Protein AF-A0A6M3LMY0-F1 (afdb_monomer_lite)

pLDDT: mean 78.5, std 19.08, range [37.19, 98.56]

Organism: NCBI:txid1070528

Secondary structure (DSSP, 8-state):
---PPPHHHHHTTT--EEEEEEETTEEEEEEEE----TTTSTT-TT-EEEEEEEEETTT-TTGGGT-PPBP--HHHHTTSPPPB-GGGSTTTTS--SSS--EEEEES-TTS-EEEEEEE---HHHHHHT---SHHHHHHHHHHHHHHHHTT--PPEEPTTT--EE-GGGEEEEEEETTEEEEEETT-TTHHHHHHT----

Foldseek 3Di:
DDPDDDLVVVQVDQDWDWDWDDAPQWIKIKIWGRDPDCPPQVPCNRTKIKMKTKAWLQWFVPVVLQAFDWDPDPVVCVVVDTDGPRCNHPLQVFQADVTWDDWDWDDDPPTIMIIIMDMPSDPVCVVVVPDPDPVSNVVRVNSRVVSVVVPGPTFHQFPPPRGGDHPVQFDFDDPDVPHTTTDGPVDPPVVVVVVPDPDD

Radius of gyration: 21.17 Å; chains: 1; bounding box: 71×33×48 Å

Structure (mmCIF, N/CA/C/O backbone):
data_AF-A0A6M3LMY0-F1
#
_entry.id   AF-A0A6M3LMY0-F1
#
loop_
_atom_site.group_PDB
_atom_site.id
_atom_site.type_symbol
_atom_site.label_atom_id
_atom_site.label_alt_id
_atom_site.label_comp_id
_atom_site.label_asym_id
_atom_site.label_entity_id
_atom_site.label_seq_id
_atom_site.pdbx_PDB_ins_code
_atom_site.Cartn_x
_atom_site.Cartn_y
_atom_site.Cartn_z
_atom_site.occupancy
_atom_site.B_iso_or_equiv
_atom_site.auth_seq_id
_atom_site.auth_comp_id
_atom_site.auth_asym_id
_atom_site.auth_atom_id
_atom_site.pdbx_PDB_model_num
ATOM 1 N N . MET A 1 1 ? -17.473 3.275 -15.949 1.00 41.06 1 MET A N 1
ATOM 2 C CA . MET A 1 1 ? -16.177 2.991 -16.598 1.00 41.06 1 MET A CA 1
ATOM 3 C C . MET A 1 1 ? -15.781 4.252 -17.339 1.00 41.06 1 MET A C 1
ATOM 5 O O . MET A 1 1 ? -16.499 4.639 -18.252 1.00 41.06 1 MET A O 1
ATOM 9 N N . GLY A 1 2 ? -14.776 4.973 -16.840 1.00 44.44 2 GLY A N 1
ATOM 10 C CA . GLY A 1 2 ? -14.326 6.222 -17.457 1.00 44.44 2 GLY A CA 1
ATOM 11 C C . GLY A 1 2 ? -13.672 5.955 -18.812 1.00 44.44 2 GLY A C 1
ATOM 12 O O . GLY A 1 2 ? -13.127 4.876 -19.031 1.00 44.44 2 GLY A O 1
ATOM 13 N N . ASN A 1 3 ? -13.741 6.927 -19.724 1.00 43.59 3 ASN A N 1
ATOM 14 C CA . ASN A 1 3 ? -12.944 6.916 -20.949 1.00 43.59 3 ASN A CA 1
ATOM 15 C C . ASN A 1 3 ? -11.464 6.977 -20.557 1.00 43.59 3 ASN A C 1
ATOM 17 O O . ASN A 1 3 ? -10.955 8.049 -20.234 1.00 43.59 3 ASN A O 1
ATOM 21 N N . HIS A 1 4 ? -10.792 5.830 -20.549 1.00 52.38 4 HIS A N 1
ATOM 22 C CA . HIS A 1 4 ? -9.346 5.787 -20.404 1.00 52.38 4 HIS A CA 1
ATOM 23 C C . HIS A 1 4 ? -8.708 6.061 -21.775 1.00 52.38 4 HIS A C 1
ATOM 25 O O . HIS A 1 4 ? -9.118 5.429 -22.753 1.00 52.38 4 HIS A O 1
ATOM 31 N N . PRO A 1 5 ? -7.747 6.997 -21.862 1.00 56.00 5 PRO A N 1
ATOM 32 C CA . PRO A 1 5 ? -6.948 7.206 -23.062 1.00 56.00 5 PRO A CA 1
ATOM 33 C C . PRO A 1 5 ? -6.331 5.902 -23.580 1.00 56.00 5 PRO A C 1
ATOM 35 O O . PRO A 1 5 ? -6.051 4.969 -22.823 1.00 56.00 5 PRO A O 1
ATOM 38 N N . SER A 1 6 ? -6.110 5.838 -24.885 1.00 61.62 6 SER A N 1
ATOM 39 C CA . SER A 1 6 ? -5.391 4.741 -25.533 1.00 61.62 6 SER A CA 1
ATOM 40 C C . SER A 1 6 ? -3.897 4.750 -25.171 1.00 61.62 6 SER A C 1
ATOM 42 O O . SER A 1 6 ? -3.321 5.791 -24.855 1.00 61.62 6 SER A O 1
ATOM 44 N N . LEU A 1 7 ? -3.230 3.590 -25.263 1.00 59.72 7 LEU A N 1
ATOM 45 C CA . LEU A 1 7 ? -1.776 3.473 -25.050 1.00 59.72 7 LEU A CA 1
ATOM 46 C C . LEU A 1 7 ? -0.975 4.420 -25.968 1.00 59.72 7 LEU A C 1
ATOM 48 O O . LEU A 1 7 ? 0.030 4.989 -25.550 1.00 59.72 7 LEU A O 1
ATOM 52 N N . GLU A 1 8 ? -1.459 4.645 -27.193 1.00 59.75 8 GLU A N 1
ATOM 53 C CA . GLU A 1 8 ? -0.874 5.596 -28.146 1.00 59.75 8 GLU A CA 1
ATOM 54 C C . GLU A 1 8 ? -0.935 7.044 -27.645 1.00 59.75 8 GLU A C 1
ATOM 56 O O . GLU A 1 8 ? 0.071 7.754 -27.709 1.00 59.75 8 GLU A O 1
ATOM 61 N N . GLU A 1 9 ? -2.059 7.470 -27.063 1.00 60.50 9 GLU A N 1
ATOM 62 C CA . GLU A 1 9 ? -2.200 8.812 -26.480 1.00 60.50 9 GLU A CA 1
ATOM 63 C C . GLU A 1 9 ? -1.252 9.036 -25.289 1.00 60.50 9 GLU A C 1
ATOM 65 O O . GLU A 1 9 ? -0.791 10.161 -25.076 1.00 60.50 9 GLU A O 1
ATOM 70 N N . TYR A 1 10 ? -0.893 7.975 -24.554 1.00 61.22 10 TYR A N 1
ATOM 71 C CA . TYR A 1 10 ? 0.072 8.033 -23.449 1.00 61.22 10 TYR A CA 1
ATOM 72 C C . TYR A 1 10 ? 1.526 8.146 -23.911 1.00 61.22 10 TYR A C 1
ATOM 74 O O . TYR A 1 10 ? 2.319 8.862 -23.300 1.00 61.22 10 TYR A O 1
ATOM 82 N N . THR A 1 11 ? 1.884 7.485 -25.013 1.00 56.97 11 THR A N 1
ATOM 83 C CA . THR A 1 11 ? 3.268 7.485 -25.519 1.00 56.97 11 THR A CA 1
ATOM 84 C C . THR A 1 11 ? 3.727 8.830 -26.091 1.00 56.97 11 THR A C 1
ATOM 86 O O . THR A 1 11 ? 4.927 9.093 -26.132 1.00 56.97 11 THR A O 1
ATOM 89 N N . GLN A 1 12 ? 2.802 9.709 -26.494 1.00 59.06 12 GLN A N 1
ATOM 90 C CA . GLN A 1 12 ? 3.118 10.974 -27.178 1.00 59.06 12 GLN A CA 1
ATOM 91 C C . GLN A 1 12 ? 3.375 12.168 -26.244 1.00 59.06 12 GLN A C 1
ATOM 93 O O . GLN A 1 12 ? 3.873 13.205 -26.685 1.00 59.06 12 GLN A O 1
ATOM 98 N N . LYS A 1 13 ? 3.047 12.055 -24.955 1.00 54.22 13 LYS A N 1
ATOM 99 C CA . LYS A 1 13 ? 3.335 13.078 -23.941 1.00 54.22 13 LYS A CA 1
ATOM 100 C C . LYS A 1 13 ? 4.225 12.447 -22.876 1.00 54.22 13 LYS A C 1
ATOM 102 O O . LYS A 1 13 ? 4.055 11.279 -22.553 1.00 54.22 13 LYS A O 1
ATOM 107 N N . ARG A 1 14 ? 5.167 13.215 -22.322 1.00 59.06 14 ARG A N 1
ATOM 108 C CA . ARG A 1 14 ? 6.048 12.851 -21.188 1.00 59.06 14 ARG A CA 1
ATOM 109 C C . ARG A 1 14 ? 5.258 12.615 -19.888 1.00 59.06 14 ARG A C 1
ATOM 111 O O . ARG A 1 14 ? 5.477 13.292 -18.887 1.00 59.06 14 ARG A O 1
ATOM 118 N N . ALA A 1 15 ? 4.248 11.762 -19.935 1.00 70.69 15 ALA A N 1
ATOM 119 C CA . ALA A 1 15 ? 3.183 11.701 -18.961 1.00 70.69 15 ALA A CA 1
ATOM 120 C C . ALA A 1 15 ? 3.376 10.452 -18.110 1.00 70.69 15 ALA A C 1
ATOM 122 O O . ALA A 1 15 ? 3.114 9.333 -18.543 1.00 70.69 15 ALA A O 1
ATOM 123 N N . HIS A 1 16 ? 3.856 10.677 -16.893 1.00 83.44 16 HIS A N 1
ATOM 124 C CA . HIS A 1 16 ? 3.499 9.823 -15.775 1.00 83.44 16 HIS A CA 1
ATOM 125 C C . HIS A 1 16 ? 1.972 9.839 -15.618 1.00 83.44 16 HIS A C 1
ATOM 127 O O . HIS A 1 16 ? 1.365 10.915 -15.679 1.00 83.44 16 HIS A O 1
ATOM 133 N N . VAL A 1 17 ? 1.360 8.670 -15.451 1.00 86.56 17 VAL A N 1
ATOM 134 C CA . VAL A 1 17 ? -0.091 8.535 -15.284 1.00 86.56 17 VAL A CA 1
ATOM 135 C C . VAL A 1 17 ? -0.385 7.582 -14.147 1.00 86.56 17 VAL A C 1
ATOM 137 O O . VAL A 1 17 ? 0.169 6.489 -14.118 1.00 86.56 17 VAL A O 1
ATOM 140 N N . ASP A 1 18 ? -1.297 8.001 -13.273 1.00 91.94 18 ASP A N 1
ATOM 141 C CA . ASP A 1 18 ? -1.789 7.219 -12.148 1.00 91.94 18 ASP A CA 1
ATOM 142 C C . ASP A 1 18 ? -3.251 6.818 -12.357 1.00 91.94 18 ASP A C 1
ATOM 144 O O . ASP A 1 18 ? -4.096 7.633 -12.745 1.00 91.94 18 ASP A O 1
ATOM 148 N N . TRP A 1 19 ? -3.558 5.570 -12.025 1.00 93.69 19 TRP A N 1
ATOM 149 C CA . TRP A 1 19 ? -4.905 5.035 -11.886 1.00 93.69 19 TRP A CA 1
ATOM 150 C C . TRP A 1 19 ? -5.081 4.555 -10.451 1.00 93.69 19 TRP A C 1
ATOM 152 O O . TRP A 1 19 ? -4.513 3.538 -10.061 1.00 93.69 19 TRP A O 1
ATOM 162 N N . SER A 1 20 ? -5.869 5.283 -9.668 1.00 96.00 20 SER A N 1
ATOM 163 C CA . SER A 1 20 ? -6.239 4.864 -8.317 1.00 96.00 20 SER A CA 1
ATOM 164 C C . SER A 1 20 ? -7.566 4.122 -8.339 1.00 96.00 20 SER A C 1
ATOM 166 O O . SER A 1 20 ? -8.528 4.589 -8.953 1.00 96.00 20 SER A O 1
ATOM 168 N N . ASP A 1 21 ? -7.617 2.994 -7.647 1.00 96.06 21 ASP A N 1
ATOM 169 C CA . ASP A 1 21 ? -8.818 2.181 -7.482 1.00 96.06 21 ASP A CA 1
ATOM 170 C C . ASP A 1 21 ? -8.806 1.516 -6.092 1.00 96.06 21 ASP A C 1
ATOM 172 O O . ASP A 1 21 ? -7.887 1.709 -5.289 1.00 96.06 21 ASP A O 1
ATOM 176 N N . GLU A 1 22 ? -9.851 0.764 -5.778 1.00 96.12 22 GLU A N 1
ATOM 177 C CA . GLU A 1 22 ? -10.009 0.052 -4.516 1.00 96.12 22 GLU A CA 1
ATOM 178 C C . GLU A 1 22 ? -10.459 -1.387 -4.783 1.00 96.12 22 GLU A C 1
ATOM 180 O O . GLU A 1 22 ? -11.430 -1.632 -5.500 1.00 96.12 22 GLU A O 1
ATOM 185 N N . HIS A 1 23 ? -9.792 -2.358 -4.156 1.00 97.25 23 HIS A N 1
ATOM 186 C CA . HIS A 1 23 ? -10.245 -3.750 -4.150 1.00 97.25 23 HIS A CA 1
ATOM 187 C C . HIS A 1 23 ? -10.601 -4.146 -2.727 1.00 97.25 23 HIS A C 1
ATOM 189 O O . HIS A 1 23 ? -9.767 -4.084 -1.829 1.00 97.25 23 HIS A O 1
ATOM 195 N N . ARG A 1 24 ? -11.865 -4.525 -2.506 1.00 94.50 24 ARG A N 1
ATOM 196 C CA . ARG A 1 24 ? -12.372 -4.991 -1.200 1.00 94.50 24 ARG A CA 1
ATOM 197 C C . ARG A 1 24 ? -12.046 -4.041 -0.032 1.00 94.50 24 ARG A C 1
ATOM 199 O O . ARG A 1 24 ? -11.760 -4.494 1.074 1.00 94.50 24 ARG A O 1
ATOM 206 N N . GLY A 1 25 ? -12.111 -2.730 -0.265 1.00 93.00 25 GLY A N 1
ATOM 207 C CA . GLY A 1 25 ? -11.828 -1.719 0.758 1.00 93.00 25 GLY A CA 1
ATOM 208 C C . GLY A 1 25 ? -10.354 -1.334 0.899 1.00 93.00 25 GLY A C 1
ATOM 209 O O . GLY A 1 25 ? -10.048 -0.477 1.725 1.00 93.00 25 GLY A O 1
ATOM 210 N N . VAL A 1 26 ? -9.438 -1.945 0.140 1.00 96.31 26 VAL A N 1
ATOM 211 C CA . VAL A 1 26 ? -8.005 -1.619 0.173 1.00 96.31 26 VAL A CA 1
ATOM 212 C C . VAL A 1 26 ? -7.642 -0.783 -1.058 1.00 96.31 26 VAL A C 1
ATOM 214 O O . VAL A 1 26 ? -7.786 -1.271 -2.185 1.00 96.31 26 VAL A O 1
ATOM 217 N N . PRO A 1 27 ? -7.188 0.468 -0.872 1.00 97.31 27 PRO A N 1
ATOM 218 C CA . PRO A 1 27 ? -6.808 1.330 -1.979 1.00 97.31 27 PRO A CA 1
ATOM 219 C C . PRO A 1 27 ? -5.468 0.910 -2.590 1.00 97.31 27 PRO A C 1
ATOM 221 O O . PRO A 1 27 ? -4.512 0.564 -1.887 1.00 97.31 27 PRO A O 1
ATOM 224 N N . TYR A 1 28 ? -5.389 1.003 -3.913 1.00 98.12 28 TYR A N 1
ATOM 225 C CA . TYR A 1 28 ? -4.156 0.829 -4.668 1.00 98.12 28 TYR A CA 1
ATOM 226 C C . TYR A 1 28 ? -4.060 1.848 -5.806 1.00 98.12 28 TYR A C 1
ATOM 228 O O . TYR A 1 28 ? -5.058 2.400 -6.272 1.00 98.12 28 TYR A O 1
ATOM 236 N N . THR A 1 29 ? -2.838 2.092 -6.263 1.00 97.81 29 THR A N 1
ATOM 237 C CA . THR A 1 29 ? -2.546 2.939 -7.420 1.00 97.81 29 THR A CA 1
ATOM 238 C C . THR A 1 29 ? -1.704 2.153 -8.403 1.00 97.81 29 THR A C 1
ATOM 240 O O . THR A 1 29 ? -0.687 1.585 -8.024 1.00 97.81 29 THR A O 1
ATOM 243 N N . ILE A 1 30 ? -2.104 2.138 -9.665 1.00 96.06 30 ILE A N 1
ATOM 244 C CA . ILE A 1 30 ? -1.272 1.694 -10.779 1.00 96.06 30 ILE A CA 1
ATOM 245 C C . ILE A 1 30 ? -0.659 2.941 -11.397 1.00 96.06 30 ILE A C 1
ATOM 247 O O . ILE A 1 30 ? -1.370 3.918 -11.611 1.00 96.06 30 ILE A O 1
ATOM 251 N N . SER A 1 31 ? 0.630 2.910 -11.700 1.00 93.19 31 SER A N 1
ATOM 252 C CA . SER A 1 31 ? 1.338 4.015 -12.338 1.00 93.19 31 SER A CA 1
ATOM 253 C C . SER A 1 31 ? 2.014 3.533 -13.611 1.00 93.19 31 SER A C 1
ATOM 255 O O . SER A 1 31 ? 2.525 2.416 -13.672 1.00 93.19 31 SER A O 1
ATOM 257 N N . PHE A 1 32 ? 2.048 4.387 -14.626 1.00 89.56 32 PHE A N 1
ATOM 258 C CA . PHE A 1 32 ? 2.845 4.177 -15.826 1.00 89.56 32 PHE A CA 1
ATOM 259 C C . PHE A 1 32 ? 3.794 5.351 -16.016 1.00 89.56 32 PHE A C 1
ATOM 261 O O . PHE A 1 32 ? 3.371 6.502 -16.148 1.00 89.56 32 PHE A O 1
ATOM 268 N N . TRP A 1 33 ? 5.087 5.053 -16.040 1.00 85.75 33 TRP A N 1
ATOM 269 C CA . TRP A 1 33 ? 6.161 6.014 -16.225 1.00 85.75 33 TRP A CA 1
ATOM 270 C C . TRP A 1 33 ? 6.652 5.960 -17.665 1.00 85.75 33 TRP A C 1
ATOM 272 O O . TRP A 1 33 ? 7.418 5.074 -18.039 1.00 85.75 33 TRP A O 1
ATOM 282 N N . ASN A 1 34 ? 6.231 6.919 -18.489 1.00 79.38 34 ASN A N 1
ATOM 283 C CA . ASN A 1 34 ? 6.749 7.046 -19.847 1.00 79.38 34 ASN A CA 1
ATOM 284 C C . ASN A 1 34 ? 8.114 7.763 -19.841 1.00 79.38 34 ASN A C 1
ATOM 286 O O . ASN A 1 34 ? 8.181 8.993 -19.746 1.00 79.38 34 ASN A O 1
ATOM 290 N N . TYR A 1 35 ? 9.206 7.002 -19.937 1.00 70.56 35 TYR A N 1
ATOM 291 C CA . TYR A 1 35 ? 10.551 7.555 -20.084 1.00 70.56 35 TYR A CA 1
ATOM 292 C C . TYR A 1 35 ? 10.846 7.852 -21.560 1.00 70.56 35 TYR A C 1
ATOM 294 O O . TYR A 1 35 ? 11.076 6.955 -22.364 1.00 70.56 35 TYR A O 1
ATOM 302 N N . ASP A 1 36 ? 10.876 9.141 -21.899 1.00 58.06 36 ASP A N 1
ATOM 303 C CA . ASP A 1 36 ? 11.265 9.655 -23.225 1.00 58.06 36 ASP A CA 1
ATOM 304 C C . ASP A 1 36 ? 12.781 9.463 -23.488 1.00 58.06 36 ASP A C 1
ATOM 306 O O . ASP A 1 36 ? 13.247 9.414 -24.626 1.00 58.06 36 ASP A O 1
ATOM 310 N N . ASP A 1 37 ? 13.580 9.303 -22.423 1.00 54.06 37 ASP A N 1
ATOM 311 C CA . ASP A 1 37 ? 15.032 9.157 -22.524 1.00 54.06 37 ASP A CA 1
ATOM 312 C C . ASP A 1 37 ? 15.473 7.684 -22.529 1.00 54.06 37 ASP A C 1
ATOM 314 O O . ASP A 1 37 ? 15.607 7.036 -21.488 1.00 54.06 37 ASP A O 1
ATOM 318 N N . ARG A 1 38 ? 15.793 7.183 -23.729 1.00 52.12 38 ARG A N 1
ATOM 319 C CA . ARG A 1 38 ? 16.387 5.853 -23.981 1.00 52.12 38 ARG A CA 1
ATOM 320 C C . ARG A 1 38 ? 17.711 5.597 -23.239 1.00 52.12 38 ARG A C 1
ATOM 322 O O . ARG A 1 38 ? 18.250 4.500 -23.346 1.00 52.12 38 ARG A O 1
ATOM 329 N N . ARG A 1 39 ? 18.275 6.593 -22.545 1.00 51.62 39 ARG A N 1
ATOM 330 C CA . ARG A 1 39 ? 19.555 6.491 -21.825 1.00 51.62 39 ARG A CA 1
ATOM 331 C C . ARG A 1 39 ? 19.430 6.018 -20.378 1.00 51.62 39 ARG A C 1
ATOM 333 O O . ARG A 1 39 ? 20.437 5.581 -19.832 1.00 51.62 39 ARG A O 1
ATOM 340 N N . MET A 1 40 ? 18.260 6.139 -19.739 1.00 51.75 40 MET A N 1
ATOM 341 C CA . MET A 1 40 ? 18.120 5.768 -18.318 1.00 51.75 40 MET A CA 1
ATOM 342 C C . ME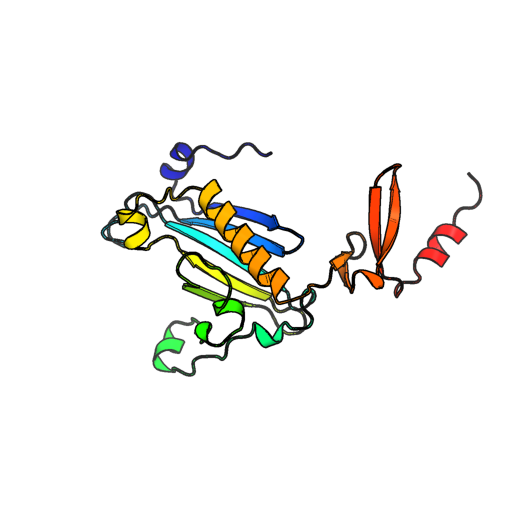T A 1 40 ? 17.882 4.272 -18.109 1.00 51.75 40 MET A C 1
ATOM 344 O O . MET A 1 40 ? 18.334 3.720 -17.112 1.00 51.75 40 MET A O 1
ATOM 348 N N . PHE A 1 41 ? 17.258 3.612 -19.081 1.00 54.88 41 PHE A N 1
ATOM 349 C CA . PHE A 1 41 ? 16.988 2.182 -19.048 1.00 54.88 41 PHE A CA 1
ATOM 350 C C . PHE A 1 41 ? 17.326 1.614 -20.422 1.00 54.88 41 PHE A C 1
ATOM 352 O O . PHE A 1 41 ? 16.592 1.828 -21.386 1.00 54.88 41 PHE A O 1
ATOM 359 N N . ASN A 1 42 ? 18.467 0.924 -20.525 1.00 50.81 42 ASN A N 1
ATOM 360 C CA . ASN A 1 42 ? 19.068 0.470 -21.790 1.00 50.81 42 ASN A CA 1
ATOM 361 C C . ASN A 1 42 ? 18.139 -0.390 -22.675 1.00 50.81 42 ASN A C 1
ATOM 363 O O . ASN A 1 42 ? 18.478 -0.666 -23.823 1.00 50.81 42 ASN A O 1
ATOM 367 N N . GLU A 1 43 ? 16.980 -0.829 -22.173 1.00 52.56 43 GLU A N 1
ATOM 368 C CA . GLU A 1 43 ? 16.136 -1.828 -22.831 1.00 52.56 43 GLU A CA 1
ATOM 369 C C . GLU A 1 43 ? 14.620 -1.611 -22.640 1.00 52.56 43 GLU A C 1
ATOM 371 O O . GLU A 1 43 ? 13.843 -2.528 -22.914 1.00 52.56 43 GLU A O 1
ATOM 376 N N . ALA A 1 44 ? 14.159 -0.452 -22.152 1.00 52.66 44 ALA A N 1
ATOM 377 C CA . ALA A 1 44 ? 12.726 -0.172 -21.956 1.00 52.66 44 ALA A CA 1
ATOM 378 C C . ALA A 1 44 ? 12.239 1.004 -22.830 1.00 52.66 44 ALA A C 1
ATOM 380 O O . ALA A 1 44 ? 11.896 2.066 -22.318 1.00 52.66 44 ALA A O 1
ATOM 381 N N . PRO A 1 45 ? 12.157 0.852 -24.168 1.00 53.44 45 PRO A N 1
ATOM 382 C CA . PRO A 1 45 ? 11.686 1.916 -25.063 1.00 53.44 45 PRO A CA 1
ATOM 383 C C . PRO A 1 45 ? 10.175 2.220 -24.941 1.00 53.44 45 PRO A C 1
ATOM 385 O O . PRO A 1 45 ? 9.618 2.846 -25.840 1.00 53.44 45 PRO A O 1
ATOM 388 N N . ARG A 1 46 ? 9.489 1.720 -23.901 1.00 66.31 46 ARG A N 1
ATOM 389 C CA . ARG A 1 46 ? 8.020 1.690 -23.782 1.00 66.31 46 ARG A CA 1
ATOM 390 C C . ARG A 1 46 ? 7.487 2.085 -22.398 1.00 66.31 46 ARG A C 1
ATOM 392 O O . ARG A 1 46 ? 6.332 1.800 -22.121 1.00 66.31 46 ARG A O 1
ATOM 399 N N . GLY A 1 47 ? 8.288 2.751 -21.567 1.00 77.62 47 GLY A N 1
ATOM 400 C CA . GLY A 1 47 ? 7.902 3.101 -20.197 1.00 77.62 47 GLY A CA 1
ATOM 401 C C . GLY A 1 47 ? 7.883 1.904 -19.240 1.00 77.62 47 GLY A C 1
ATOM 402 O O . GLY A 1 47 ? 8.177 0.780 -19.644 1.00 77.62 47 GLY A O 1
ATOM 403 N N . VAL A 1 48 ? 7.581 2.165 -17.969 1.00 85.12 48 VAL A N 1
ATOM 404 C CA . VAL A 1 48 ? 7.572 1.166 -16.887 1.00 85.12 48 VAL A CA 1
ATOM 405 C C . VAL A 1 48 ? 6.245 1.237 -16.143 1.00 85.12 48 VAL A C 1
ATOM 407 O O . VAL A 1 48 ? 5.776 2.328 -15.812 1.00 85.12 48 VAL A O 1
ATOM 410 N N . TRP A 1 49 ? 5.632 0.078 -15.905 1.00 90.06 49 TRP A N 1
ATOM 411 C CA . TRP A 1 49 ? 4.455 -0.036 -15.050 1.00 90.06 49 TRP A CA 1
ATOM 412 C C . TRP A 1 49 ? 4.862 -0.284 -13.608 1.00 90.06 49 TRP A C 1
ATOM 414 O O . TRP A 1 49 ? 5.824 -0.999 -13.333 1.00 90.06 49 TRP A O 1
ATOM 424 N N . ASN A 1 50 ? 4.071 0.255 -12.692 1.00 93.69 50 ASN A N 1
ATOM 425 C CA . ASN A 1 50 ? 4.175 0.002 -11.270 1.00 93.69 50 ASN A CA 1
ATOM 426 C C . ASN A 1 50 ? 2.769 -0.172 -10.701 1.00 93.69 50 ASN A C 1
ATOM 428 O O . ASN A 1 50 ? 1.819 0.428 -11.207 1.00 93.69 50 ASN A O 1
ATOM 432 N N . PHE A 1 51 ? 2.632 -0.907 -9.604 1.00 97.00 51 PHE A N 1
ATOM 433 C CA . PHE A 1 51 ? 1.484 -0.720 -8.721 1.00 97.00 51 PHE A CA 1
ATOM 434 C C . PHE A 1 51 ? 1.932 -0.542 -7.281 1.00 97.00 51 PHE A C 1
ATOM 436 O O . PHE A 1 51 ? 3.008 -0.987 -6.880 1.00 97.00 51 PHE A O 1
ATOM 443 N N . TYR A 1 52 ? 1.079 0.114 -6.508 1.00 98.12 52 TYR A N 1
ATOM 444 C CA . TYR A 1 52 ? 1.304 0.443 -5.117 1.00 98.12 52 TYR A CA 1
ATOM 445 C C . TYR A 1 52 ? 0.054 0.135 -4.302 1.00 98.12 52 TYR A C 1
ATOM 447 O O . TYR A 1 52 ? -1.030 0.597 -4.647 1.00 98.12 52 TYR A O 1
ATOM 455 N N . LEU A 1 53 ? 0.208 -0.588 -3.198 1.00 98.31 53 LEU A N 1
ATOM 456 C CA . LEU A 1 53 ? -0.798 -0.658 -2.143 1.00 98.31 53 LEU A CA 1
ATOM 457 C C . LEU A 1 53 ? -0.627 0.528 -1.197 1.00 98.31 53 LEU A C 1
ATOM 459 O O . LEU A 1 53 ? 0.503 0.893 -0.856 1.00 98.31 53 LEU A O 1
ATOM 463 N N . ILE A 1 54 ? -1.748 1.095 -0.750 1.00 98.06 54 ILE A N 1
ATOM 464 C CA . ILE A 1 54 ? -1.779 2.192 0.218 1.00 98.06 54 ILE A CA 1
ATOM 465 C C . ILE A 1 54 ? -2.419 1.681 1.509 1.00 98.06 54 ILE A C 1
ATOM 467 O O . ILE A 1 54 ? -3.616 1.403 1.562 1.00 98.06 54 ILE A O 1
ATOM 471 N N . LEU A 1 55 ? -1.625 1.549 2.568 1.00 97.88 55 LEU A N 1
ATOM 472 C CA . LEU A 1 55 ? -2.080 1.037 3.861 1.00 97.88 55 LEU A CA 1
ATOM 473 C C . LEU A 1 55 ? -2.115 2.188 4.863 1.00 97.88 55 LEU A C 1
ATOM 475 O O . LEU A 1 55 ? -1.078 2.778 5.146 1.00 97.88 55 LEU A O 1
ATOM 479 N N . SER A 1 56 ? -3.287 2.519 5.404 1.00 97.06 56 SER A N 1
ATOM 480 C CA . SER A 1 56 ? -3.434 3.571 6.420 1.00 97.06 56 SER A CA 1
ATOM 481 C C . SER A 1 56 ? -3.422 2.991 7.831 1.00 97.06 56 SER A C 1
ATOM 483 O O . SER A 1 56 ? -4.111 2.010 8.100 1.00 97.06 56 SER A O 1
ATOM 485 N N . GLU A 1 57 ? -2.724 3.645 8.757 1.00 97.62 57 GLU A N 1
ATOM 486 C CA . GLU A 1 57 ? -2.713 3.282 10.180 1.00 97.62 57 GLU A CA 1
ATOM 487 C C . GLU A 1 57 ? -4.121 3.184 10.779 1.00 97.62 57 GLU A C 1
ATOM 489 O O . GLU A 1 57 ? -4.401 2.298 11.579 1.00 97.62 57 GLU A O 1
ATOM 494 N N . GLN A 1 58 ? -5.048 4.028 10.327 1.00 95.69 58 GLN A N 1
ATOM 495 C CA . GLN A 1 58 ? -6.424 4.022 10.823 1.00 95.69 58 GLN A CA 1
ATOM 496 C C . GLN A 1 58 ? -7.233 2.805 10.362 1.00 95.69 58 GLN A C 1
ATOM 498 O O . GLN A 1 58 ? -8.215 2.447 11.005 1.00 95.69 58 GLN A O 1
ATOM 503 N N . GLN A 1 59 ? -6.856 2.187 9.242 1.00 96.38 59 GLN A N 1
ATOM 504 C CA . GLN A 1 59 ? -7.564 1.038 8.685 1.00 96.38 59 GLN A CA 1
ATOM 505 C C . GLN A 1 59 ? -7.096 -0.281 9.305 1.00 96.38 59 GLN A C 1
ATOM 507 O O . GLN A 1 59 ? -7.861 -1.241 9.345 1.00 96.38 59 GLN A O 1
ATOM 512 N N . TRP A 1 60 ? -5.854 -0.353 9.775 1.00 96.94 60 TRP A N 1
ATOM 513 C CA . TRP A 1 60 ? -5.216 -1.618 10.122 1.00 96.94 60 TRP A CA 1
ATOM 514 C C . TRP A 1 60 ? -4.838 -1.658 11.603 1.00 96.94 60 TRP A C 1
ATOM 516 O O . TRP A 1 60 ? -3.870 -1.014 11.995 1.00 96.94 60 TRP A O 1
ATOM 526 N N . PRO A 1 61 ? -5.525 -2.461 12.437 1.00 95.62 61 PRO A N 1
ATOM 527 C CA . PRO A 1 61 ? -5.160 -2.607 13.849 1.00 95.62 61 PRO A CA 1
ATOM 528 C C . PRO A 1 61 ? -3.726 -3.128 14.041 1.00 95.62 61 PRO A C 1
ATOM 530 O O . PRO A 1 61 ? -3.057 -2.783 15.008 1.00 95.62 61 PRO A O 1
ATOM 533 N N . ASP A 1 62 ? -3.249 -3.924 13.082 1.00 95.44 62 ASP A N 1
ATOM 534 C CA . ASP A 1 62 ? -1.912 -4.517 13.040 1.00 95.44 62 ASP A CA 1
ATOM 535 C C . ASP A 1 62 ? -0.880 -3.658 12.285 1.00 95.44 62 ASP A C 1
ATOM 537 O O . ASP A 1 62 ? 0.140 -4.184 11.836 1.00 95.44 62 ASP A O 1
ATOM 541 N N . PHE A 1 63 ? -1.118 -2.351 12.110 1.00 97.44 63 PHE A N 1
ATOM 542 C CA . PHE A 1 63 ? -0.300 -1.489 11.245 1.00 97.44 63 PHE A CA 1
ATOM 543 C C . PHE A 1 63 ? 1.211 -1.577 11.516 1.00 97.44 63 PHE A C 1
ATOM 545 O O . PHE A 1 63 ? 2.006 -1.595 10.580 1.00 97.44 63 PHE A O 1
ATOM 552 N N . GLU A 1 64 ? 1.624 -1.714 12.778 1.00 97.38 64 GLU A N 1
ATOM 553 C CA . GLU A 1 64 ? 3.040 -1.854 13.150 1.00 97.38 64 GLU A CA 1
ATOM 554 C C . GLU A 1 64 ? 3.728 -3.073 12.523 1.00 97.38 64 GLU A C 1
ATOM 556 O O . GLU A 1 64 ? 4.932 -3.046 12.288 1.00 97.38 64 GLU A O 1
ATOM 561 N N . ARG A 1 65 ? 2.990 -4.134 12.173 1.00 97.69 65 ARG A N 1
ATOM 562 C CA . ARG A 1 65 ? 3.554 -5.301 11.470 1.00 97.69 65 ARG A CA 1
ATOM 563 C C . ARG A 1 65 ? 3.953 -4.979 10.029 1.00 97.69 65 ARG A C 1
ATOM 565 O O . ARG A 1 65 ? 4.750 -5.705 9.432 1.00 97.69 65 ARG A O 1
ATOM 572 N N . PHE A 1 66 ? 3.399 -3.908 9.469 1.00 97.56 66 PHE A N 1
ATOM 573 C CA . PHE A 1 66 ? 3.745 -3.410 8.143 1.00 97.56 66 PHE A CA 1
ATOM 574 C C . PHE A 1 66 ? 4.935 -2.452 8.174 1.00 97.56 66 PHE A C 1
ATOM 576 O O . PHE A 1 66 ? 5.606 -2.297 7.153 1.00 97.56 66 PHE A O 1
ATOM 583 N N . VAL A 1 67 ? 5.217 -1.849 9.333 1.00 96.81 67 VAL A N 1
ATOM 584 C CA . VAL A 1 67 ? 6.307 -0.891 9.518 1.00 96.81 67 VAL A CA 1
ATOM 585 C C . VAL A 1 67 ? 7.649 -1.612 9.437 1.00 96.81 67 VAL A C 1
ATOM 587 O O . VAL A 1 67 ? 8.042 -2.380 10.311 1.00 96.81 67 VAL A O 1
ATOM 590 N N . ALA A 1 68 ? 8.377 -1.348 8.360 1.00 94.69 68 ALA A N 1
ATOM 591 C CA . ALA A 1 68 ? 9.733 -1.837 8.183 1.00 94.69 68 ALA A CA 1
ATOM 592 C C . ALA A 1 68 ? 10.726 -1.091 9.095 1.00 94.69 68 ALA A C 1
ATOM 594 O O . ALA A 1 68 ? 10.565 0.113 9.320 1.00 94.69 68 ALA A O 1
ATOM 595 N N . PRO A 1 69 ? 11.794 -1.746 9.582 1.00 92.56 69 PRO A N 1
ATOM 596 C CA . PRO A 1 69 ? 12.851 -1.042 10.290 1.00 92.56 69 PRO A CA 1
ATOM 597 C C . PRO A 1 69 ? 13.625 -0.115 9.344 1.00 92.56 69 PRO A C 1
ATOM 599 O O . PRO A 1 69 ? 13.786 -0.381 8.149 1.00 92.56 69 PRO A O 1
ATOM 602 N N . ARG A 1 70 ? 14.107 1.006 9.886 1.00 88.12 70 ARG A N 1
ATOM 603 C CA . ARG A 1 70 ? 14.928 1.966 9.143 1.00 88.12 70 ARG A CA 1
ATOM 604 C C . ARG A 1 70 ? 16.342 1.418 8.962 1.00 88.12 70 ARG A C 1
ATOM 606 O O . ARG A 1 70 ? 16.938 0.906 9.909 1.00 88.12 70 ARG A O 1
ATO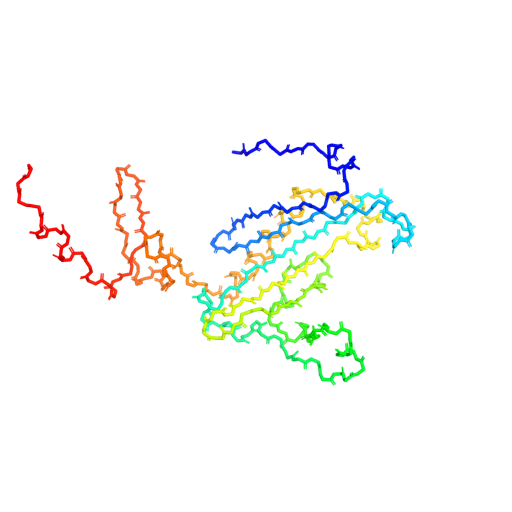M 613 N N . VAL A 1 71 ? 16.897 1.583 7.764 1.00 85.25 71 VAL A N 1
ATOM 614 C CA . VAL A 1 71 ? 18.318 1.323 7.515 1.00 85.25 71 VAL A CA 1
ATOM 615 C C . VAL A 1 71 ? 19.122 2.480 8.099 1.00 85.25 71 VAL A C 1
ATOM 617 O O . VAL A 1 71 ? 19.013 3.610 7.627 1.00 85.25 71 VAL A O 1
ATOM 620 N N . ASN A 1 72 ? 19.954 2.201 9.099 1.00 77.50 72 ASN A N 1
ATOM 621 C CA . ASN A 1 72 ? 20.919 3.171 9.615 1.00 77.50 72 ASN A CA 1
ATOM 622 C C . ASN A 1 72 ? 22.186 3.140 8.748 1.00 77.50 72 ASN A C 1
ATOM 624 O O . ASN A 1 72 ? 23.189 2.543 9.131 1.00 77.50 72 ASN A O 1
ATOM 628 N N . ASP A 1 73 ? 22.122 3.755 7.567 1.00 75.94 73 ASP A N 1
ATOM 629 C CA . ASP A 1 73 ? 23.275 3.929 6.676 1.00 75.94 73 ASP A CA 1
ATOM 630 C C . ASP A 1 73 ? 23.526 5.432 6.445 1.00 75.94 73 ASP A C 1
ATOM 632 O O . ASP A 1 73 ? 22.874 6.050 5.594 1.00 75.94 73 ASP A O 1
ATOM 636 N N . PRO A 1 74 ? 24.465 6.035 7.201 1.00 68.94 74 PRO A N 1
ATOM 637 C CA . PRO A 1 74 ? 24.772 7.459 7.117 1.00 68.94 74 PRO A CA 1
ATOM 638 C C . PRO A 1 74 ? 25.198 7.915 5.719 1.00 68.94 74 PRO A C 1
ATOM 640 O O . PRO A 1 74 ? 24.919 9.052 5.344 1.00 68.94 74 PRO A O 1
ATOM 643 N N . GLU A 1 75 ? 25.852 7.056 4.928 1.00 66.12 75 GLU A N 1
ATOM 644 C CA . GLU A 1 75 ? 26.304 7.408 3.577 1.00 66.12 75 GLU A CA 1
ATOM 645 C C . GLU A 1 75 ? 25.122 7.511 2.614 1.00 66.12 75 GLU A C 1
ATOM 647 O O . GLU A 1 75 ? 25.086 8.380 1.738 1.00 66.12 75 GLU A O 1
ATOM 652 N N . ARG A 1 76 ? 24.113 6.660 2.803 1.00 59.47 76 ARG A N 1
ATOM 653 C CA . ARG A 1 76 ? 22.908 6.617 1.969 1.00 59.47 76 ARG A CA 1
ATOM 654 C C . ARG A 1 76 ? 21.851 7.646 2.365 1.00 59.47 76 ARG A C 1
ATOM 656 O O . ARG A 1 76 ? 21.106 8.100 1.493 1.00 59.47 76 ARG A O 1
ATOM 663 N N . GLU A 1 77 ? 21.829 8.079 3.623 1.00 59.06 77 GLU A N 1
ATOM 664 C CA . GLU A 1 77 ? 20.953 9.163 4.089 1.00 59.06 77 GLU A CA 1
ATOM 665 C C . GLU A 1 77 ? 21.313 10.534 3.489 1.00 59.06 77 GLU A C 1
ATOM 667 O O . GLU A 1 77 ? 20.438 11.392 3.349 1.00 59.06 77 GLU A O 1
ATOM 672 N N . THR A 1 78 ? 22.557 10.730 3.029 1.00 52.25 78 THR A N 1
ATOM 673 C CA . THR A 1 78 ? 23.019 11.994 2.411 1.00 52.25 78 THR A CA 1
ATOM 674 C C . THR A 1 78 ? 22.230 12.420 1.167 1.00 52.25 78 THR A C 1
ATOM 676 O O . THR A 1 78 ? 22.241 13.595 0.803 1.00 52.25 78 THR A O 1
ATOM 679 N N . ARG A 1 79 ? 21.502 11.499 0.519 1.00 59.28 79 ARG A N 1
ATOM 680 C CA . ARG A 1 79 ? 20.658 11.791 -0.656 1.00 59.28 79 ARG A CA 1
ATOM 681 C C . ARG A 1 79 ? 19.220 12.186 -0.302 1.00 59.28 79 ARG A C 1
ATOM 683 O O . ARG A 1 79 ? 18.371 12.229 -1.191 1.00 59.28 79 ARG A O 1
ATOM 690 N N . GLY A 1 80 ? 18.927 12.432 0.977 1.00 62.50 80 GLY A N 1
ATOM 691 C CA . GLY A 1 80 ? 17.608 12.865 1.452 1.00 62.50 80 GLY A CA 1
ATOM 692 C C . GLY A 1 80 ? 16.508 11.805 1.332 1.00 62.50 80 GLY A C 1
ATOM 693 O O . GLY A 1 80 ? 15.337 12.112 1.541 1.00 62.50 80 GLY A O 1
ATOM 694 N N . ARG A 1 81 ? 16.858 10.556 0.996 1.00 65.44 81 ARG A N 1
ATOM 695 C CA . ARG A 1 81 ? 15.912 9.439 0.893 1.00 65.44 81 ARG A CA 1
ATOM 696 C C . ARG A 1 81 ? 16.053 8.537 2.112 1.00 65.44 81 ARG A C 1
ATOM 698 O O . ARG A 1 81 ? 17.129 8.004 2.368 1.00 65.44 81 ARG A O 1
ATOM 705 N N . ARG A 1 82 ? 14.953 8.359 2.846 1.00 75.81 82 ARG A N 1
ATOM 706 C CA . ARG A 1 82 ? 14.857 7.373 3.929 1.00 75.81 82 ARG A CA 1
ATOM 707 C C . ARG A 1 82 ? 14.863 5.978 3.309 1.00 75.81 82 ARG A C 1
ATOM 709 O O . ARG A 1 82 ? 14.075 5.716 2.405 1.00 75.81 82 ARG A O 1
ATOM 716 N N . MET A 1 83 ? 15.752 5.107 3.774 1.00 82.88 83 MET A N 1
ATOM 717 C CA . MET A 1 83 ? 15.774 3.705 3.362 1.00 82.88 83 MET A CA 1
ATOM 718 C C . MET A 1 83 ? 15.167 2.824 4.443 1.00 82.88 83 MET A C 1
ATOM 720 O O . MET A 1 83 ? 15.412 3.011 5.636 1.00 82.88 83 MET A O 1
ATOM 724 N N . TRP A 1 84 ? 14.396 1.845 3.995 1.00 90.06 84 TRP A N 1
ATOM 725 C CA . TRP A 1 84 ? 13.655 0.927 4.841 1.00 90.06 84 TRP A CA 1
ATOM 726 C C . TRP A 1 84 ? 14.035 -0.506 4.487 1.00 90.06 84 TRP A C 1
ATOM 728 O O . TRP A 1 84 ? 14.152 -0.852 3.311 1.00 90.06 84 TRP A O 1
ATOM 738 N N . GLU A 1 85 ? 14.203 -1.353 5.496 1.00 91.94 85 GLU A N 1
ATOM 739 C CA . GLU A 1 85 ? 14.406 -2.790 5.322 1.00 91.94 85 GLU A CA 1
ATOM 740 C C . GLU A 1 85 ? 13.051 -3.472 5.099 1.00 91.94 85 GLU A C 1
ATOM 742 O O . GLU A 1 85 ? 12.614 -4.295 5.900 1.00 91.94 85 GLU A O 1
ATOM 747 N N . TYR A 1 86 ? 12.347 -3.098 4.028 1.00 91.94 86 TYR A N 1
ATOM 748 C CA . TYR A 1 86 ? 10.972 -3.548 3.778 1.00 91.94 86 TYR A CA 1
ATOM 749 C C . TYR A 1 86 ? 10.836 -5.069 3.669 1.00 91.94 86 TYR A C 1
ATOM 751 O O . TYR A 1 86 ? 9.800 -5.607 4.026 1.00 91.94 86 TYR A O 1
ATOM 759 N N . HIS A 1 87 ? 11.908 -5.775 3.300 1.00 92.62 87 HIS A N 1
ATOM 760 C CA . HIS A 1 87 ? 11.991 -7.239 3.330 1.00 92.62 87 HIS A CA 1
ATOM 761 C C . HIS A 1 87 ? 11.819 -7.853 4.735 1.00 92.62 87 HIS A C 1
ATOM 763 O O . HIS A 1 87 ? 11.688 -9.066 4.851 1.00 92.62 87 HIS A O 1
ATOM 769 N N . LYS A 1 88 ? 11.859 -7.043 5.802 1.00 94.50 88 LYS A N 1
ATOM 770 C CA . LYS A 1 88 ? 11.625 -7.466 7.191 1.00 94.50 88 LYS A CA 1
ATOM 771 C C . LYS A 1 88 ? 10.222 -7.130 7.701 1.00 94.50 88 LYS A C 1
ATOM 773 O O . LYS A 1 88 ? 9.939 -7.423 8.860 1.00 94.50 88 LYS A O 1
ATOM 778 N N . SER A 1 89 ? 9.365 -6.491 6.900 1.00 96.25 89 SER A N 1
ATOM 779 C CA . SER A 1 89 ? 7.969 -6.246 7.276 1.00 96.25 89 SER A CA 1
ATOM 780 C C . SER A 1 89 ? 7.036 -7.266 6.637 1.00 96.25 89 SER A C 1
ATOM 782 O O . SER A 1 89 ? 7.349 -7.859 5.606 1.00 96.25 89 SER A O 1
ATOM 784 N N . ALA A 1 90 ? 5.846 -7.435 7.217 1.00 97.44 90 ALA A N 1
ATOM 785 C CA . ALA A 1 90 ? 4.863 -8.387 6.698 1.00 97.44 90 ALA A CA 1
ATOM 786 C C . ALA A 1 90 ? 4.335 -8.026 5.297 1.00 97.44 90 ALA A C 1
ATOM 788 O O . ALA A 1 90 ? 3.698 -8.847 4.639 1.00 97.44 90 ALA A O 1
ATOM 789 N N . VAL A 1 91 ? 4.592 -6.798 4.836 1.00 96.88 91 VAL A N 1
ATOM 790 C CA . VAL A 1 91 ? 4.230 -6.350 3.490 1.00 96.88 91 VAL A CA 1
ATOM 791 C C . VAL A 1 91 ? 5.084 -7.052 2.435 1.00 96.88 91 VAL A C 1
ATOM 793 O O . VAL A 1 91 ? 4.586 -7.299 1.344 1.00 96.88 91 VAL A O 1
ATOM 796 N N . ALA A 1 92 ? 6.331 -7.427 2.734 1.00 96.81 92 ALA A N 1
ATOM 797 C CA . ALA A 1 92 ? 7.186 -8.117 1.765 1.00 96.81 92 ALA A CA 1
ATOM 798 C C . ALA A 1 92 ? 6.723 -9.539 1.428 1.00 96.81 92 ALA A C 1
ATOM 800 O O . ALA A 1 92 ? 7.027 -10.025 0.343 1.00 96.81 92 ALA A O 1
ATOM 801 N N . ASP A 1 93 ? 5.958 -10.175 2.317 1.00 96.81 93 ASP A N 1
ATOM 802 C CA . ASP A 1 93 ? 5.484 -11.546 2.124 1.00 96.81 93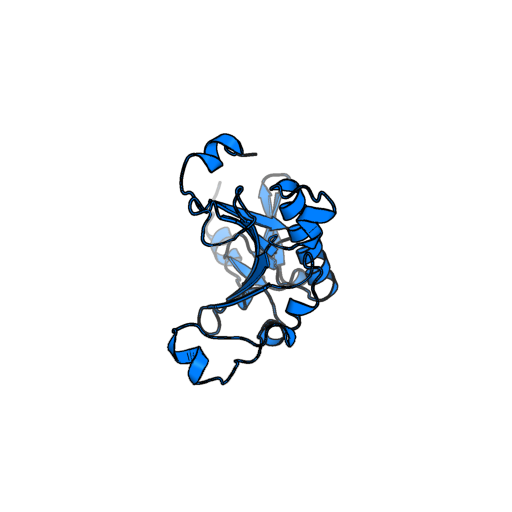 ASP A CA 1
ATOM 803 C C . ASP A 1 93 ? 4.243 -11.632 1.221 1.00 96.81 93 ASP A C 1
ATOM 805 O O . ASP A 1 93 ? 3.764 -12.735 0.933 1.00 96.81 93 ASP A O 1
ATOM 809 N N . LEU A 1 94 ? 3.622 -10.499 0.864 1.00 97.75 94 LEU A N 1
ATOM 810 C CA . LEU A 1 94 ? 2.426 -10.465 0.010 1.00 97.75 94 LEU A CA 1
ATOM 811 C C . LEU A 1 94 ? 2.736 -10.979 -1.403 1.00 97.75 94 LEU A C 1
ATOM 813 O O . LEU A 1 94 ? 3.892 -11.050 -1.818 1.00 97.75 94 LEU A O 1
ATOM 817 N N . ASP A 1 95 ? 1.693 -11.343 -2.145 1.00 97.44 95 ASP A N 1
ATOM 818 C CA . ASP A 1 95 ? 1.814 -11.915 -3.490 1.00 97.44 95 ASP A CA 1
ATOM 819 C C . ASP A 1 95 ? 2.075 -10.841 -4.564 1.00 97.44 95 ASP A C 1
ATOM 821 O O . ASP A 1 95 ? 1.258 -10.569 -5.450 1.00 97.44 95 ASP A O 1
ATOM 825 N N . TRP A 1 96 ? 3.225 -10.181 -4.438 1.00 96.44 96 TRP A N 1
ATOM 826 C CA . TRP A 1 96 ? 3.739 -9.224 -5.409 1.00 96.44 96 TRP A CA 1
ATOM 827 C C . TRP A 1 96 ? 4.185 -9.922 -6.691 1.00 96.44 96 TRP A C 1
ATOM 829 O O . TRP A 1 96 ? 4.710 -11.035 -6.670 1.00 96.44 96 TRP A O 1
ATOM 839 N N . HIS A 1 97 ? 4.093 -9.212 -7.810 1.00 91.75 97 HIS A N 1
ATOM 840 C CA . HIS A 1 97 ? 4.700 -9.654 -9.059 1.00 91.75 97 HIS A CA 1
ATOM 841 C C . HIS A 1 97 ? 6.234 -9.648 -8.939 1.00 91.75 97 HIS A C 1
ATOM 843 O O . HIS A 1 97 ? 6.868 -8.607 -8.987 1.00 91.75 97 HIS A O 1
ATOM 849 N N . LEU A 1 98 ? 6.845 -10.816 -8.717 1.00 89.81 98 LEU A N 1
ATOM 850 C CA . LEU A 1 98 ? 8.300 -10.975 -8.522 1.00 89.81 98 LEU A CA 1
ATOM 851 C C . LEU A 1 98 ? 8.893 -10.263 -7.283 1.00 89.81 98 LEU A C 1
ATOM 853 O O . LEU A 1 98 ? 10.114 -10.219 -7.127 1.00 89.81 98 LEU A O 1
ATOM 857 N N . GLY A 1 99 ? 8.048 -9.801 -6.358 1.00 93.38 99 GLY A N 1
ATOM 858 C CA . GLY A 1 99 ? 8.454 -9.195 -5.087 1.00 93.38 99 GLY A CA 1
ATOM 859 C C . GLY A 1 99 ? 8.186 -7.690 -4.988 1.00 93.38 99 GLY A C 1
ATOM 860 O O . GLY A 1 99 ? 7.834 -7.014 -5.952 1.00 93.38 99 GLY A O 1
ATOM 861 N N . ILE A 1 100 ? 8.336 -7.163 -3.773 1.00 95.00 100 ILE A N 1
ATOM 862 C CA . ILE A 1 100 ? 8.247 -5.729 -3.481 1.00 95.00 100 ILE A CA 1
ATOM 863 C C . ILE A 1 100 ? 9.539 -5.020 -3.910 1.00 95.00 100 ILE A C 1
ATOM 865 O O . ILE A 1 100 ? 10.640 -5.466 -3.583 1.00 95.00 100 ILE A O 1
ATOM 869 N N . THR A 1 101 ? 9.411 -3.888 -4.600 1.00 93.81 101 THR A N 1
ATOM 870 C CA . THR A 1 101 ? 10.551 -3.075 -5.066 1.00 93.81 101 THR A CA 1
ATOM 871 C C . THR A 1 101 ? 10.520 -1.640 -4.541 1.00 93.81 101 THR A C 1
ATOM 873 O O . THR A 1 101 ? 11.534 -0.938 -4.568 1.00 93.81 101 THR A O 1
ATOM 876 N N . PHE A 1 102 ? 9.387 -1.208 -3.983 1.00 94.38 102 PHE A N 1
ATOM 877 C CA . PHE A 1 102 ? 9.195 0.129 -3.438 1.00 94.38 102 PHE A CA 1
ATOM 878 C C . PHE A 1 102 ? 8.540 0.093 -2.059 1.00 94.38 102 PHE A C 1
ATOM 880 O O . PHE A 1 102 ? 7.612 -0.677 -1.822 1.00 94.38 102 PHE A O 1
ATOM 887 N N . TYR A 1 103 ? 8.985 0.978 -1.167 1.00 95.44 103 TYR A N 1
ATOM 888 C CA . TYR A 1 103 ? 8.385 1.163 0.147 1.00 95.44 103 TYR A CA 1
ATOM 889 C C . TYR A 1 103 ? 8.681 2.564 0.688 1.00 95.44 103 TYR A C 1
ATOM 891 O O . TYR A 1 103 ? 9.840 2.986 0.748 1.00 95.44 103 TYR A O 1
ATOM 899 N N . GLU A 1 104 ? 7.649 3.245 1.168 1.00 94.69 104 GLU A N 1
ATOM 900 C CA . GLU A 1 104 ? 7.762 4.477 1.941 1.00 94.69 104 GLU A CA 1
ATOM 901 C C . GLU A 1 104 ? 6.738 4.514 3.076 1.00 94.69 104 GLU A C 1
ATOM 903 O O . GLU A 1 104 ? 5.684 3.878 3.015 1.00 94.69 104 GLU A O 1
ATOM 908 N N . ILE A 1 105 ? 7.066 5.289 4.109 1.00 95.00 105 ILE A N 1
ATOM 909 C CA . ILE A 1 105 ? 6.142 5.657 5.179 1.00 95.00 105 ILE A CA 1
ATOM 910 C C . ILE A 1 105 ? 6.058 7.172 5.202 1.00 95.00 105 ILE A C 1
ATOM 912 O O . ILE A 1 105 ? 7.088 7.855 5.291 1.00 95.00 105 ILE A O 1
ATOM 916 N N . GLU A 1 106 ? 4.841 7.683 5.177 1.00 93.50 106 GLU A N 1
ATOM 917 C CA . GLU A 1 106 ? 4.552 9.104 5.300 1.00 93.50 106 GLU A CA 1
ATOM 918 C C . GLU A 1 106 ? 3.557 9.353 6.438 1.00 93.50 106 GLU A C 1
ATOM 920 O O . GLU A 1 106 ? 2.918 8.432 6.954 1.00 93.50 106 GLU A O 1
ATOM 925 N N . GLY A 1 107 ? 3.452 10.619 6.841 1.00 93.69 107 GLY A N 1
ATOM 926 C CA . GLY A 1 107 ? 2.643 11.041 7.978 1.00 93.69 107 GLY A CA 1
ATOM 927 C C . GLY A 1 107 ? 3.310 10.801 9.334 1.00 93.69 107 GLY A C 1
ATOM 928 O O . GLY A 1 107 ? 4.449 10.339 9.436 1.00 93.69 107 GLY A O 1
ATOM 929 N N . GLU A 1 108 ? 2.573 11.141 10.387 1.00 91.88 108 GLU A N 1
ATOM 930 C CA . GLU A 1 108 ? 2.945 10.934 11.787 1.00 91.88 108 GLU A CA 1
ATOM 931 C C . GLU A 1 108 ? 1.776 10.278 12.532 1.00 91.88 108 GLU A C 1
ATOM 933 O O . GLU A 1 108 ? 0.626 10.481 12.129 1.00 91.88 108 GLU A O 1
ATOM 938 N N . PRO A 1 109 ? 2.024 9.486 13.593 1.00 90.62 109 PRO A N 1
ATOM 939 C CA . PRO A 1 109 ? 0.951 8.845 14.343 1.00 90.62 109 PRO A CA 1
ATOM 940 C C . PRO A 1 109 ? -0.087 9.861 14.855 1.00 90.62 109 PRO A C 1
ATOM 942 O O . PRO A 1 109 ? 0.297 10.939 15.315 1.00 90.62 109 PRO A O 1
ATOM 945 N N . PRO A 1 110 ? -1.392 9.533 14.833 1.00 88.69 110 PRO A N 1
ATOM 946 C CA . PRO A 1 110 ? -2.004 8.271 14.389 1.00 88.69 110 PRO A CA 1
ATOM 947 C C . PRO A 1 110 ? -2.397 8.251 12.892 1.00 88.69 110 PRO A C 1
ATOM 949 O O . PRO A 1 110 ? -3.278 7.494 12.485 1.00 88.69 110 PRO A O 1
ATOM 952 N N . PHE A 1 111 ? -1.815 9.130 12.074 1.00 93.62 111 PHE A N 1
ATOM 953 C CA . PHE A 1 111 ? -2.163 9.345 10.666 1.00 93.62 111 PHE A CA 1
ATOM 954 C C . PHE A 1 111 ? -1.019 8.955 9.724 1.00 93.62 111 PHE A C 1
ATOM 956 O O . PHE A 1 111 ? -0.726 9.676 8.767 1.00 93.62 111 PHE A O 1
ATOM 963 N N . ARG A 1 112 ? -0.350 7.826 9.982 1.00 96.62 112 ARG A N 1
ATOM 964 C CA . ARG A 1 112 ? 0.642 7.292 9.041 1.00 96.62 112 ARG A CA 1
ATOM 965 C C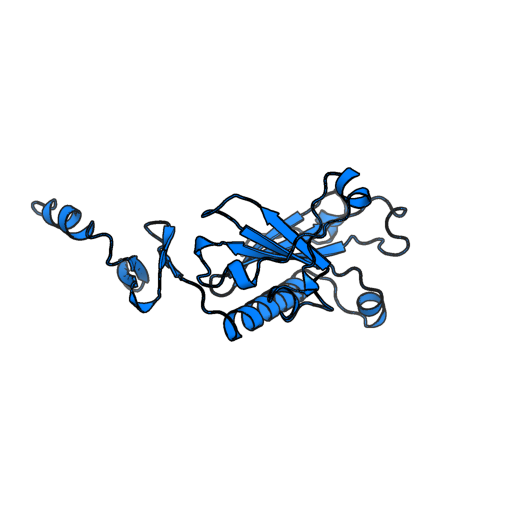 . ARG A 1 112 ? -0.020 6.530 7.901 1.00 96.62 112 ARG A C 1
ATOM 967 O O . ARG A 1 112 ? -1.090 5.932 8.055 1.00 96.62 112 ARG A O 1
ATOM 974 N N . TRP A 1 113 ? 0.666 6.486 6.768 1.00 96.81 113 TRP A N 1
ATOM 975 C CA . TRP A 1 113 ? 0.393 5.516 5.716 1.00 96.81 113 TRP A CA 1
ATOM 976 C C . TRP A 1 113 ? 1.681 4.925 5.162 1.00 96.81 113 TRP A C 1
ATOM 978 O O . TRP A 1 113 ? 2.735 5.562 5.147 1.00 96.81 113 TRP A O 1
ATOM 988 N N . ILE A 1 114 ? 1.576 3.680 4.715 1.00 97.75 114 ILE A N 1
ATOM 989 C CA . ILE A 1 114 ? 2.616 2.966 3.987 1.00 97.75 114 ILE A CA 1
ATOM 990 C C . ILE A 1 114 ? 2.189 2.895 2.530 1.00 97.75 114 ILE A C 1
ATOM 992 O O . ILE A 1 114 ? 1.087 2.430 2.231 1.00 97.75 114 ILE A O 1
ATOM 996 N N . LYS A 1 115 ? 3.077 3.316 1.632 1.00 97.56 115 LYS A N 1
ATOM 997 C CA . LYS A 1 115 ? 2.962 3.039 0.202 1.00 97.56 115 LYS A CA 1
ATOM 998 C C . LYS A 1 115 ? 4.023 2.012 -0.159 1.00 97.56 115 LYS A C 1
ATOM 1000 O O . LYS A 1 115 ? 5.220 2.283 -0.084 1.00 97.56 115 LYS A O 1
ATOM 1005 N N . ALA A 1 116 ? 3.574 0.820 -0.524 1.00 97.75 116 ALA A N 1
ATOM 1006 C CA . ALA A 1 116 ? 4.427 -0.303 -0.892 1.00 97.75 116 ALA A CA 1
ATOM 1007 C C . ALA A 1 116 ? 4.097 -0.734 -2.312 1.00 97.75 116 ALA A C 1
ATOM 1009 O O . ALA A 1 116 ? 2.922 -0.770 -2.664 1.00 97.75 116 ALA A O 1
ATOM 1010 N N . GLY A 1 117 ? 5.097 -1.033 -3.132 1.00 96.62 117 GLY A N 1
ATOM 1011 C CA . GLY A 1 117 ? 4.860 -1.273 -4.547 1.00 96.62 117 GLY A CA 1
ATOM 1012 C C . GLY A 1 117 ? 5.849 -2.195 -5.223 1.00 96.62 117 GLY A C 1
ATOM 1013 O O . GLY A 1 117 ? 6.878 -2.576 -4.667 1.00 96.62 117 GLY A O 1
ATOM 1014 N N . CYS A 1 118 ? 5.502 -2.513 -6.455 1.00 94.00 118 CYS A N 1
ATOM 1015 C CA . CYS A 1 118 ? 6.234 -3.381 -7.353 1.00 94.00 118 CYS A CA 1
ATOM 1016 C C . CYS A 1 118 ? 6.335 -2.691 -8.718 1.00 94.00 118 CYS A C 1
ATOM 1018 O O . CYS A 1 118 ? 5.382 -2.034 -9.151 1.00 94.00 118 CYS A O 1
ATOM 1020 N N . ASP A 1 119 ? 7.493 -2.798 -9.362 1.00 90.44 119 ASP A N 1
ATOM 1021 C CA . ASP A 1 119 ? 7.715 -2.376 -10.743 1.00 90.44 119 ASP A CA 1
ATOM 1022 C C . ASP A 1 119 ? 7.729 -3.586 -11.684 1.00 90.44 119 ASP A C 1
ATOM 1024 O O . ASP A 1 119 ? 7.987 -4.712 -11.277 1.00 90.44 119 ASP A O 1
ATOM 1028 N N . TYR A 1 120 ? 7.417 -3.349 -12.953 1.00 87.19 120 TYR A N 1
ATOM 1029 C CA . TYR A 1 120 ? 7.369 -4.371 -14.001 1.00 87.19 120 TYR A CA 1
ATOM 1030 C C . TYR A 1 120 ? 8.571 -4.227 -14.936 1.00 87.19 120 TYR A C 1
ATOM 1032 O O . TYR A 1 120 ? 8.467 -4.401 -16.149 1.00 87.19 120 TYR A O 1
ATOM 1040 N N . GLU A 1 121 ? 9.734 -3.850 -14.395 1.00 79.25 121 GLU A N 1
ATOM 1041 C CA . GLU A 1 121 ? 10.958 -3.693 -15.184 1.00 79.25 121 GLU A CA 1
ATOM 1042 C C . GLU A 1 121 ? 11.865 -4.932 -15.132 1.00 79.25 121 GLU A C 1
ATOM 1044 O O . GLU A 1 121 ? 13.088 -4.854 -15.293 1.00 79.25 121 GLU A O 1
ATOM 1049 N N . HIS A 1 122 ? 11.291 -6.118 -14.932 1.00 69.44 122 HIS A N 1
ATOM 1050 C CA . HIS A 1 122 ? 12.082 -7.330 -14.791 1.00 69.44 122 HIS A CA 1
ATOM 1051 C C . HIS A 1 122 ? 12.489 -7.919 -16.149 1.00 69.44 122 HIS A C 1
ATOM 1053 O O . HIS A 1 122 ? 11.707 -8.047 -17.092 1.00 69.44 122 HIS A O 1
ATOM 1059 N N . LEU A 1 123 ? 13.740 -8.386 -16.236 1.00 66.50 123 LEU A N 1
ATOM 1060 C CA . LEU A 1 123 ? 14.244 -9.124 -17.405 1.00 66.50 123 LEU A CA 1
ATOM 1061 C C . LEU A 1 123 ? 13.423 -10.388 -17.710 1.00 66.50 123 LEU A C 1
ATOM 1063 O O . LEU A 1 123 ? 13.408 -10.844 -18.854 1.00 66.50 123 LEU A O 1
ATOM 1067 N N . TRP A 1 124 ? 12.782 -10.977 -16.695 1.00 65.88 124 TRP A N 1
ATOM 1068 C CA . TRP A 1 124 ? 11.946 -12.165 -16.856 1.00 65.88 124 TRP A CA 1
ATOM 1069 C C . TRP A 1 124 ? 10.651 -11.848 -17.610 1.00 65.88 124 TRP A C 1
ATOM 1071 O O . TRP A 1 124 ? 10.363 -12.545 -18.580 1.00 65.88 124 TRP A O 1
ATOM 1081 N N . ASP A 1 125 ? 9.965 -10.755 -17.261 1.00 66.62 125 ASP A N 1
ATOM 1082 C CA . ASP A 1 125 ? 8.721 -10.305 -17.912 1.00 66.62 125 ASP A CA 1
ATOM 1083 C C . ASP A 1 125 ? 8.918 -10.130 -19.423 1.00 66.62 125 ASP A C 1
ATOM 1085 O O . ASP A 1 125 ? 8.162 -10.655 -20.249 1.00 66.62 125 ASP A O 1
ATOM 1089 N N . LYS A 1 126 ? 10.047 -9.513 -19.797 1.00 65.81 126 LYS A N 1
ATOM 1090 C CA . LYS A 1 126 ? 10.451 -9.314 -21.197 1.00 65.81 126 LYS A CA 1
ATOM 1091 C C . LYS A 1 126 ? 10.709 -10.622 -21.947 1.00 65.81 126 LYS A C 1
ATOM 1093 O O . LYS A 1 126 ? 10.511 -10.682 -23.159 1.00 65.81 126 LYS A O 1
ATOM 1098 N N . ARG A 1 127 ? 11.192 -11.661 -21.261 1.00 65.94 127 ARG A N 1
ATOM 1099 C CA . ARG A 1 127 ? 11.548 -12.955 -21.872 1.00 65.94 127 ARG A CA 1
ATOM 1100 C C . ARG A 1 127 ? 10.364 -13.906 -21.981 1.00 65.94 127 ARG A C 1
ATOM 1102 O O . ARG A 1 127 ? 10.353 -14.728 -22.894 1.00 65.94 127 ARG A O 1
ATOM 1109 N N . THR A 1 128 ? 9.398 -13.821 -21.071 1.00 62.84 128 THR A N 1
ATOM 1110 C CA . THR A 1 128 ? 8.228 -14.711 -21.042 1.00 62.84 128 THR A CA 1
ATOM 1111 C C . THR A 1 128 ? 7.044 -14.183 -21.842 1.00 62.84 128 THR A C 1
ATOM 1113 O O . THR A 1 128 ? 6.088 -14.922 -22.067 1.00 62.84 128 THR A O 1
ATOM 1116 N N . GLY A 1 129 ? 7.127 -12.943 -22.331 1.00 60.78 129 GLY A N 1
ATOM 1117 C CA . GLY A 1 129 ? 6.052 -12.318 -23.095 1.00 60.78 129 GLY A CA 1
ATOM 1118 C C . GLY A 1 129 ? 4.887 -11.893 -22.209 1.00 60.78 129 GLY A C 1
ATOM 1119 O O . GLY A 1 129 ? 3.749 -11.873 -22.684 1.00 60.78 129 GLY A O 1
ATOM 1120 N N . TYR A 1 130 ? 5.158 -11.580 -20.935 1.00 59.78 130 TYR A N 1
ATOM 1121 C CA . TYR A 1 130 ? 4.153 -11.010 -20.049 1.00 59.78 130 TYR A CA 1
ATOM 1122 C C . TYR A 1 130 ? 3.607 -9.728 -20.679 1.00 59.78 130 TYR A C 1
ATOM 1124 O O . TYR A 1 130 ? 4.347 -8.892 -21.204 1.00 59.78 130 TYR A O 1
ATOM 1132 N N . SER A 1 131 ? 2.283 -9.607 -20.720 1.00 66.31 131 SER A N 1
ATOM 1133 C CA . SER A 1 131 ? 1.652 -8.452 -21.335 1.00 66.31 131 SER A CA 1
ATOM 1134 C C . SER A 1 131 ? 1.603 -7.319 -20.317 1.00 66.31 131 SER A C 1
ATOM 1136 O O . SER A 1 131 ? 0.604 -7.184 -19.616 1.00 66.31 131 SER A O 1
ATOM 1138 N N . ASP A 1 132 ? 2.665 -6.514 -20.249 1.00 74.94 132 ASP A N 1
ATOM 1139 C CA . ASP A 1 132 ? 2.764 -5.321 -19.394 1.00 74.94 132 ASP A CA 1
ATOM 1140 C C . ASP A 1 132 ? 1.723 -4.265 -19.806 1.00 74.94 132 ASP A C 1
ATOM 1142 O O . ASP A 1 132 ? 1.986 -3.313 -20.549 1.00 74.94 132 ASP A O 1
ATOM 1146 N N . ASN A 1 133 ? 0.481 -4.479 -19.384 1.00 85.19 133 ASN A N 1
ATOM 1147 C CA . ASN A 1 133 ? -0.656 -3.616 -19.645 1.00 85.19 133 ASN A CA 1
ATOM 1148 C C . ASN A 1 133 ? -1.475 -3.421 -18.372 1.00 85.19 133 ASN A C 1
ATOM 1150 O O . ASN A 1 133 ? -1.440 -4.244 -17.458 1.00 85.19 133 ASN A O 1
ATOM 1154 N N . LEU A 1 134 ? -2.282 -2.359 -18.374 1.00 88.19 134 LEU A N 1
ATOM 1155 C CA . LEU A 1 134 ? -3.104 -1.960 -17.236 1.00 88.19 134 LEU A CA 1
ATOM 1156 C C . LEU A 1 134 ? -3.915 -3.116 -16.632 1.00 88.19 134 LEU A C 1
ATOM 1158 O O . LEU A 1 134 ? -3.940 -3.254 -15.419 1.00 88.19 134 LEU A O 1
ATOM 1162 N N . ARG A 1 135 ? -4.537 -3.974 -17.456 1.00 90.69 135 ARG A N 1
ATOM 1163 C CA . ARG A 1 135 ? -5.375 -5.081 -16.956 1.00 90.69 135 ARG A CA 1
ATOM 1164 C C . ARG A 1 135 ? -4.567 -6.155 -16.234 1.00 90.69 135 ARG A C 1
ATOM 1166 O O . ARG A 1 135 ? -5.064 -6.744 -15.281 1.00 90.69 135 ARG A O 1
ATOM 1173 N N . SER A 1 136 ? -3.355 -6.433 -16.708 1.00 90.25 136 SER A N 1
ATOM 1174 C CA . SER A 1 136 ? -2.484 -7.451 -16.104 1.00 90.25 136 SER A CA 1
ATOM 1175 C C . SER A 1 136 ? -1.936 -6.943 -14.770 1.00 90.25 136 SER A C 1
ATOM 1177 O O . SER A 1 136 ? -2.032 -7.631 -13.761 1.00 90.25 136 SER A O 1
ATOM 1179 N N . VAL A 1 137 ? -1.506 -5.678 -14.737 1.00 92.94 137 VAL A N 1
ATOM 1180 C CA . VAL A 1 137 ? -1.051 -5.009 -13.509 1.00 92.94 137 VAL A CA 1
ATOM 1181 C C . VAL A 1 137 ? -2.192 -4.864 -12.492 1.00 92.94 137 VAL A C 1
ATOM 1183 O O . VAL A 1 137 ? -2.001 -5.083 -11.301 1.00 92.94 137 VAL A O 1
ATOM 1186 N N . GLU A 1 138 ? -3.412 -4.562 -12.945 1.00 95.50 138 GLU A N 1
ATOM 1187 C CA . GLU A 1 138 ? -4.613 -4.534 -12.098 1.00 95.50 138 GLU A CA 1
ATOM 1188 C C . GLU A 1 138 ? -4.939 -5.911 -11.511 1.00 95.50 138 GLU A C 1
ATOM 1190 O O . GLU A 1 138 ? -5.313 -6.011 -10.342 1.00 95.50 138 GLU A O 1
ATOM 1195 N N . HIS A 1 139 ? -4.782 -6.979 -12.296 1.00 95.25 139 HIS A N 1
ATOM 1196 C CA . HIS A 1 139 ? -4.974 -8.341 -11.809 1.00 95.25 139 HIS A CA 1
ATOM 1197 C C . HIS A 1 139 ? -3.984 -8.690 -10.689 1.00 95.25 139 HIS A C 1
ATOM 1199 O O . HIS A 1 139 ? -4.412 -9.182 -9.643 1.00 95.25 139 HIS A O 1
ATOM 1205 N N . ASP A 1 140 ? -2.698 -8.383 -10.866 1.00 95.94 140 ASP A N 1
ATOM 1206 C CA . ASP A 1 140 ? -1.679 -8.600 -9.833 1.00 95.94 140 ASP A CA 1
ATOM 1207 C C . ASP A 1 140 ? -1.917 -7.731 -8.592 1.00 95.94 140 ASP A C 1
ATOM 1209 O O . ASP A 1 140 ? -1.809 -8.227 -7.472 1.00 95.94 140 ASP A O 1
ATOM 1213 N N . ALA A 1 141 ? -2.308 -6.463 -8.762 1.00 97.31 141 ALA A N 1
ATOM 1214 C CA . ALA A 1 141 ? -2.642 -5.585 -7.641 1.00 97.31 141 ALA A CA 1
ATOM 1215 C C . ALA A 1 141 ? -3.786 -6.170 -6.799 1.00 97.31 141 ALA A C 1
ATOM 1217 O O . ALA A 1 141 ? -3.695 -6.222 -5.570 1.00 97.31 141 ALA A O 1
ATOM 1218 N N . ARG A 1 142 ? -4.840 -6.682 -7.450 1.00 98.12 142 ARG A N 1
ATOM 1219 C CA . ARG A 1 142 ? -5.963 -7.346 -6.769 1.00 98.12 142 ARG A CA 1
ATOM 1220 C C . ARG A 1 142 ? -5.545 -8.638 -6.077 1.00 98.12 142 ARG A C 1
ATOM 1222 O O . ARG A 1 142 ? -5.931 -8.836 -4.929 1.00 98.12 142 ARG A O 1
ATOM 1229 N N . ARG A 1 143 ? -4.723 -9.472 -6.723 1.00 98.06 143 ARG A N 1
ATOM 1230 C CA . ARG A 1 143 ? -4.171 -10.695 -6.115 1.00 98.06 143 ARG A CA 1
ATOM 1231 C C . ARG A 1 143 ? -3.331 -10.372 -4.876 1.00 98.06 143 ARG A C 1
ATOM 1233 O O . ARG A 1 143 ? -3.488 -11.014 -3.840 1.00 98.06 143 ARG A O 1
ATOM 1240 N N . CYS A 1 144 ? -2.513 -9.324 -4.948 1.00 98.38 144 CYS A N 1
ATOM 1241 C CA . CYS A 1 144 ? -1.720 -8.844 -3.821 1.00 98.38 144 CYS A CA 1
ATOM 1242 C C . CYS A 1 144 ? -2.621 -8.370 -2.663 1.00 98.38 144 CYS A C 1
ATOM 1244 O O . CYS A 1 144 ? -2.409 -8.777 -1.518 1.00 98.38 144 CYS A O 1
ATOM 1246 N N . VAL A 1 145 ? -3.689 -7.611 -2.949 1.00 98.50 145 VAL A N 1
ATOM 1247 C CA . VAL A 1 145 ? -4.708 -7.239 -1.946 1.00 98.50 145 VAL A CA 1
ATOM 1248 C C . VAL A 1 145 ? -5.399 -8.466 -1.347 1.00 98.50 145 VAL A C 1
ATOM 1250 O O . VAL A 1 145 ? -5.585 -8.523 -0.134 1.00 98.50 145 VAL A O 1
ATOM 1253 N N . ASP A 1 146 ? -5.773 -9.459 -2.151 1.00 98.56 146 ASP A N 1
ATOM 1254 C CA . ASP A 1 146 ? -6.397 -10.678 -1.631 1.00 98.56 146 ASP A CA 1
ATOM 1255 C C . ASP A 1 146 ? -5.441 -11.423 -0.680 1.00 98.56 146 ASP A C 1
ATOM 1257 O O . ASP A 1 146 ? -5.850 -11.776 0.426 1.00 98.56 146 ASP A O 1
ATOM 1261 N N . SER A 1 147 ? -4.148 -11.525 -1.016 1.00 98.50 147 SER A N 1
ATOM 1262 C CA . SER A 1 147 ? -3.126 -12.111 -0.128 1.00 98.50 147 SER A CA 1
ATOM 1263 C C . SER A 1 147 ? -2.924 -11.329 1.182 1.00 98.50 147 SER A C 1
ATOM 1265 O O . SER A 1 147 ? -2.604 -11.910 2.223 1.00 98.50 147 SER A O 1
ATOM 1267 N N . LEU A 1 148 ? -3.138 -10.007 1.159 1.00 98.12 148 LEU A N 1
ATOM 1268 C CA . LEU A 1 148 ? -3.130 -9.163 2.355 1.00 98.12 148 LEU A CA 1
ATOM 1269 C C . LEU A 1 148 ? -4.334 -9.489 3.245 1.00 98.12 148 LEU A C 1
ATOM 1271 O O . LEU A 1 148 ? -4.171 -9.700 4.446 1.00 98.12 148 LEU A O 1
ATOM 1275 N N . LEU A 1 149 ? -5.525 -9.581 2.655 1.00 97.31 149 LEU A N 1
ATOM 1276 C CA . LEU A 1 149 ? -6.777 -9.852 3.369 1.00 97.31 149 LEU A CA 1
ATOM 1277 C C . LEU A 1 149 ? -6.882 -11.286 3.903 1.00 97.31 149 LEU A C 1
ATOM 1279 O O . LEU A 1 149 ? -7.621 -11.532 4.853 1.00 97.31 149 LEU A O 1
ATOM 1283 N N . GLU A 1 150 ? -6.135 -12.232 3.338 1.00 97.88 150 GLU A N 1
ATOM 1284 C CA . GLU A 1 150 ? -5.991 -13.586 3.889 1.00 97.88 150 GLU A CA 1
ATOM 1285 C C . GLU A 1 150 ? -5.219 -13.613 5.217 1.00 97.88 150 GLU A C 1
ATOM 1287 O O . GLU A 1 150 ? -5.357 -14.555 5.999 1.00 97.88 150 GLU A O 1
ATOM 1292 N N . ARG A 1 151 ? -4.398 -12.591 5.481 1.00 97.56 151 ARG A N 1
ATOM 1293 C CA . ARG A 1 151 ? -3.472 -12.544 6.625 1.00 97.56 151 ARG A CA 1
ATOM 1294 C C . ARG A 1 151 ? -3.831 -11.484 7.656 1.00 97.56 151 ARG A C 1
ATOM 1296 O O . ARG A 1 151 ? -3.441 -11.615 8.816 1.00 97.56 151 ARG A O 1
ATOM 1303 N N . PHE A 1 152 ? -4.538 -10.442 7.234 1.00 97.19 152 PHE A N 1
ATOM 1304 C CA . PHE A 1 152 ? -4.861 -9.281 8.049 1.00 97.19 152 PHE A CA 1
ATOM 1305 C C . PHE A 1 152 ? -6.316 -8.876 7.838 1.00 97.19 152 PHE A C 1
ATOM 1307 O O . PHE A 1 152 ? -6.796 -8.792 6.709 1.00 97.19 152 PHE A O 1
ATOM 1314 N N . THR A 1 153 ? -7.005 -8.560 8.932 1.00 95.81 153 THR A N 1
ATOM 1315 C CA . THR A 1 15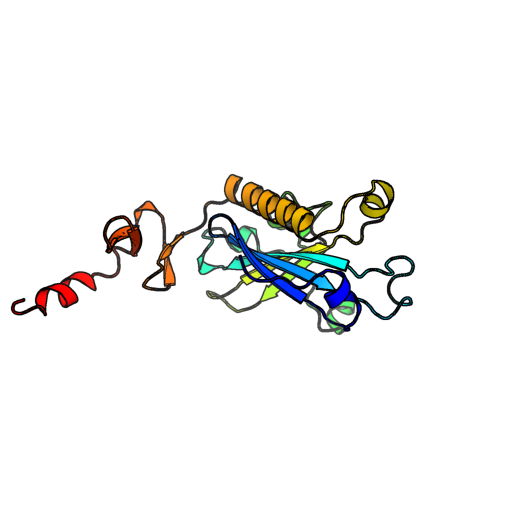3 ? -8.400 -8.113 8.892 1.00 95.81 153 THR A CA 1
ATOM 1316 C C . THR A 1 153 ? -8.448 -6.589 9.008 1.00 95.81 153 THR A C 1
ATOM 1318 O O . THR A 1 153 ? -8.140 -6.064 10.082 1.00 95.81 153 THR A O 1
ATOM 1321 N N . PRO A 1 154 ? -8.827 -5.853 7.947 1.00 96.19 154 PRO A N 1
ATOM 1322 C CA . PRO A 1 154 ? -8.951 -4.407 8.024 1.00 96.19 154 PRO A CA 1
ATOM 1323 C C . PRO A 1 154 ? -10.202 -4.007 8.806 1.00 96.19 154 PRO A C 1
ATOM 1325 O O . PRO A 1 154 ? -11.219 -4.705 8.823 1.00 96.19 154 PRO A O 1
ATOM 1328 N N . LEU A 1 155 ? -10.150 -2.816 9.384 1.00 94.56 155 LEU A N 1
ATOM 1329 C CA . LEU A 1 155 ? -11.338 -2.080 9.775 1.00 94.56 155 LEU A CA 1
ATOM 1330 C C . LEU A 1 155 ? -12.071 -1.580 8.527 1.00 94.56 155 LEU A C 1
ATOM 1332 O O . LEU A 1 155 ? -11.476 -1.304 7.481 1.00 94.56 155 LEU A O 1
ATOM 1336 N N . VAL A 1 156 ? -13.382 -1.422 8.651 1.00 90.62 156 VAL A N 1
ATOM 1337 C CA . VAL A 1 156 ? -14.240 -0.942 7.571 1.00 90.62 156 VAL A CA 1
ATOM 1338 C C . VAL A 1 156 ? -14.485 0.548 7.744 1.00 90.62 156 VAL A C 1
ATOM 1340 O O . VAL A 1 156 ? -14.740 1.025 8.849 1.00 90.62 156 VAL A O 1
ATOM 1343 N N . LYS A 1 157 ? -14.420 1.293 6.639 1.00 87.62 157 LYS A N 1
ATOM 1344 C CA . LYS A 1 157 ? -14.680 2.732 6.627 1.00 87.62 157 LYS A CA 1
ATOM 1345 C C . LYS A 1 157 ? -16.183 3.018 6.628 1.00 87.62 157 LYS A C 1
ATOM 1347 O O . LYS A 1 157 ? -16.892 2.682 5.677 1.00 87.62 157 LYS A O 1
ATOM 1352 N N . CYS A 1 158 ? -16.661 3.709 7.655 1.00 82.25 158 CYS A N 1
ATOM 1353 C CA . CYS A 1 158 ? -17.981 4.327 7.677 1.00 82.25 158 CYS A CA 1
ATOM 1354 C C . CYS A 1 158 ? -18.052 5.395 6.579 1.00 82.25 158 CYS A C 1
ATOM 1356 O O . CYS A 1 158 ? -17.288 6.361 6.584 1.00 82.25 158 CYS A O 1
ATOM 1358 N N . ARG A 1 159 ? -18.986 5.266 5.629 1.00 79.12 159 ARG A N 1
ATOM 1359 C CA . ARG A 1 159 ? -19.103 6.239 4.522 1.00 79.12 159 ARG A CA 1
ATOM 1360 C C . ARG A 1 159 ? -19.671 7.593 4.955 1.00 79.12 159 ARG A C 1
ATOM 1362 O O . ARG A 1 159 ? -19.556 8.547 4.196 1.00 79.12 159 ARG A O 1
ATOM 1369 N N . TYR A 1 160 ? -20.308 7.663 6.125 1.00 75.00 160 TYR A N 1
ATOM 1370 C CA . TYR A 1 160 ? -20.887 8.900 6.653 1.00 75.00 160 TYR A CA 1
ATOM 1371 C C . TYR A 1 160 ? -19.857 9.731 7.413 1.00 75.00 160 TYR A C 1
ATOM 1373 O O . TYR A 1 160 ? -19.649 10.895 7.094 1.00 75.00 160 TYR A O 1
ATOM 1381 N N . THR A 1 161 ? -19.201 9.120 8.398 1.00 79.44 161 THR A N 1
ATOM 1382 C CA . THR A 1 161 ? -18.251 9.816 9.277 1.00 79.44 161 THR A CA 1
ATOM 1383 C C . THR A 1 161 ? -16.820 9.755 8.751 1.00 79.44 161 THR A C 1
ATOM 1385 O O . THR A 1 161 ? -15.967 10.521 9.182 1.00 79.44 161 THR A O 1
ATOM 1388 N N . GLY A 1 162 ? -16.528 8.836 7.825 1.00 82.94 162 GLY A N 1
ATOM 1389 C CA . GLY A 1 162 ? -15.174 8.558 7.350 1.00 82.94 162 GLY A CA 1
ATOM 1390 C C . GLY A 1 162 ? -14.324 7.752 8.336 1.00 82.94 162 GLY A C 1
ATOM 1391 O O . GLY A 1 162 ? -13.194 7.410 7.991 1.00 82.94 162 GLY A O 1
ATOM 1392 N N . LEU A 1 163 ? -14.857 7.433 9.521 1.00 86.00 163 LEU A N 1
ATOM 1393 C CA . LEU A 1 163 ? -14.156 6.697 10.570 1.00 86.00 163 LEU A CA 1
ATOM 1394 C C . LEU A 1 163 ? -14.055 5.209 10.242 1.00 86.00 163 LEU A C 1
ATOM 1396 O O . LEU A 1 163 ? -14.957 4.629 9.640 1.00 86.00 163 LEU A O 1
ATOM 1400 N N . PHE A 1 164 ? -12.974 4.586 10.693 1.00 89.31 164 PHE A N 1
ATOM 1401 C CA . PHE A 1 164 ? -12.780 3.146 10.611 1.00 89.31 164 PHE A CA 1
ATOM 1402 C C . PHE A 1 164 ? -13.258 2.468 11.896 1.00 89.31 164 PHE A C 1
ATOM 1404 O O . PHE A 1 164 ? -13.058 2.987 12.994 1.00 89.31 164 PHE A O 1
ATOM 1411 N N . GLY A 1 165 ? -13.878 1.302 11.766 1.00 88.88 165 GLY A N 1
ATOM 1412 C CA . GLY A 1 165 ? -14.269 0.470 12.902 1.00 88.88 165 GLY A CA 1
ATOM 1413 C C . GLY A 1 165 ? -14.500 -0.970 12.481 1.00 88.88 165 GLY A C 1
ATOM 1414 O O . GLY A 1 165 ? -14.411 -1.304 11.293 1.00 88.88 165 GLY A O 1
ATOM 1415 N N . LYS A 1 166 ? -14.740 -1.848 13.454 1.00 88.81 166 LYS A N 1
ATOM 1416 C CA . LYS A 1 166 ? -14.926 -3.266 13.141 1.00 88.81 166 LYS A CA 1
ATOM 1417 C C . LYS A 1 166 ? -16.258 -3.479 12.418 1.00 88.81 166 LYS A C 1
ATOM 1419 O O . LYS A 1 166 ? -17.212 -2.761 12.717 1.00 88.81 166 LYS A O 1
ATOM 1424 N N . PRO A 1 167 ? -16.359 -4.456 11.501 1.00 83.88 167 PRO A N 1
ATOM 1425 C CA . PRO A 1 167 ? -17.619 -4.764 10.826 1.00 83.88 167 PRO A CA 1
ATOM 1426 C C . PRO A 1 167 ? -18.807 -4.948 11.784 1.00 83.88 167 PRO A C 1
ATOM 1428 O O . PRO A 1 167 ? -19.901 -4.483 11.489 1.00 83.88 167 PRO A O 1
ATOM 1431 N N . GLU A 1 168 ? -18.593 -5.587 12.935 1.00 83.62 168 GLU A N 1
ATOM 1432 C CA . GLU A 1 168 ? -19.622 -5.845 13.949 1.00 83.62 168 GLU A CA 1
ATOM 1433 C C . GLU A 1 168 ? -20.027 -4.616 14.780 1.00 83.62 168 GLU A C 1
ATOM 1435 O O . GLU A 1 168 ? -21.100 -4.615 15.371 1.00 83.62 168 GLU A O 1
ATOM 1440 N N . GLU A 1 169 ? -19.204 -3.564 14.809 1.00 81.38 169 GLU A N 1
ATOM 1441 C CA . GLU A 1 169 ? -19.500 -2.291 15.495 1.00 81.38 169 GLU A CA 1
ATOM 1442 C C . GLU A 1 169 ? -20.267 -1.313 14.589 1.00 81.38 169 GLU A C 1
ATOM 1444 O O . GLU A 1 169 ? -20.550 -0.172 14.968 1.00 81.38 169 GLU A O 1
ATOM 1449 N N . MET A 1 170 ? -20.551 -1.743 13.360 1.00 78.06 170 MET A N 1
ATOM 1450 C CA . MET A 1 170 ? -21.129 -0.919 12.321 1.00 78.06 170 MET A CA 1
ATOM 1451 C C . MET A 1 170 ? -22.584 -1.313 12.054 1.00 78.06 170 MET A C 1
ATOM 1453 O O . MET A 1 170 ? -22.880 -2.408 11.577 1.00 78.06 170 MET A O 1
ATOM 1457 N N . ILE A 1 171 ? -23.504 -0.383 12.287 1.00 70.62 171 ILE A N 1
ATOM 1458 C CA . ILE A 1 171 ? -24.928 -0.545 12.005 1.00 70.62 171 ILE A CA 1
ATOM 1459 C C . ILE A 1 171 ? -25.191 -0.248 10.524 1.00 70.62 171 ILE A C 1
ATOM 1461 O O . ILE A 1 171 ? -24.804 0.816 10.035 1.00 70.62 171 ILE A O 1
ATOM 1465 N N . PRO A 1 172 ? -25.893 -1.131 9.794 1.00 67.06 172 PRO A N 1
ATOM 1466 C CA . PRO A 1 172 ? -26.400 -0.821 8.468 1.00 67.06 172 PRO A CA 1
ATOM 1467 C C . PRO A 1 172 ? -27.542 0.203 8.556 1.00 67.06 172 PRO A C 1
ATOM 1469 O O . PRO A 1 172 ? -28.652 -0.094 8.986 1.00 67.06 172 PRO A O 1
ATOM 1472 N N . VAL A 1 173 ? -27.283 1.416 8.093 1.00 65.56 173 VAL A N 1
ATOM 1473 C CA . VAL A 1 173 ? -28.256 2.495 7.941 1.00 65.56 173 VAL A CA 1
ATOM 1474 C C . VAL A 1 173 ? -28.835 2.429 6.531 1.00 65.56 173 VAL A C 1
ATOM 1476 O O . VAL A 1 173 ? -28.103 2.527 5.540 1.00 65.56 173 VAL A O 1
ATOM 1479 N N . ALA A 1 174 ? -30.151 2.252 6.428 1.00 60.16 174 ALA A N 1
ATOM 1480 C CA . ALA A 1 174 ? -30.854 2.305 5.152 1.00 60.16 174 ALA A CA 1
ATOM 1481 C C . ALA A 1 174 ? -30.832 3.742 4.609 1.00 60.16 174 ALA A C 1
ATOM 1483 O O . ALA A 1 174 ? -31.301 4.664 5.273 1.00 60.16 174 ALA A O 1
ATOM 1484 N N . ARG A 1 175 ? -30.288 3.942 3.403 1.00 54.06 175 ARG A N 1
ATOM 1485 C CA . ARG A 1 175 ? -30.218 5.277 2.772 1.00 54.06 175 ARG A CA 1
ATOM 1486 C C . ARG A 1 175 ? -31.362 5.514 1.781 1.00 54.06 175 ARG A C 1
ATOM 1488 O O . ARG A 1 175 ? -31.842 6.631 1.663 1.00 54.06 175 ARG A O 1
ATOM 1495 N N . PHE A 1 176 ? -31.787 4.447 1.098 1.00 46.75 176 PHE A N 1
ATOM 1496 C CA . PHE A 1 176 ? -32.877 4.352 0.113 1.00 46.75 176 PHE A CA 1
ATOM 1497 C C . PHE A 1 176 ? -33.311 2.876 0.003 1.00 46.75 176 PHE A C 1
ATOM 1499 O O . PHE A 1 176 ? -32.539 2.011 0.440 1.00 46.75 176 PHE A O 1
ATOM 1506 N N . PRO A 1 177 ? -34.470 2.543 -0.604 1.00 43.28 177 PRO A N 1
ATOM 1507 C CA . PRO A 1 177 ? -34.852 1.149 -0.830 1.00 43.28 177 PRO A CA 1
ATOM 1508 C C . PRO A 1 177 ? -33.725 0.391 -1.552 1.00 43.28 177 PRO A C 1
ATOM 1510 O O . PRO A 1 177 ? -33.390 0.708 -2.691 1.00 43.28 177 PRO A O 1
ATOM 1513 N N . GLY A 1 178 ? -33.107 -0.578 -0.869 1.00 41.12 178 GLY A N 1
ATOM 1514 C CA . GLY A 1 178 ? -32.051 -1.432 -1.426 1.00 41.12 178 GLY A CA 1
ATOM 1515 C C . GLY A 1 178 ? -30.595 -0.996 -1.199 1.00 41.12 178 GLY A C 1
ATOM 1516 O O . GLY A 1 178 ? -29.710 -1.621 -1.777 1.00 41.12 178 GLY A O 1
ATOM 1517 N N . SER A 1 179 ? -30.303 0.020 -0.373 1.00 44.84 179 SER A N 1
ATOM 1518 C CA . SER A 1 179 ? -28.911 0.379 -0.023 1.00 44.84 179 SER A CA 1
ATOM 1519 C C . SER A 1 179 ? -28.688 0.529 1.483 1.00 44.84 179 SER A C 1
ATOM 1521 O O . SER A 1 179 ? -29.441 1.228 2.163 1.00 44.84 179 SER A O 1
ATOM 1523 N N . PHE A 1 180 ? -27.621 -0.102 1.981 1.00 49.91 180 PHE A N 1
ATOM 1524 C CA . PHE A 1 180 ? -27.172 -0.029 3.372 1.00 49.91 180 PHE A CA 1
ATOM 1525 C C . PHE A 1 180 ? -25.806 0.658 3.460 1.00 49.91 180 PHE A C 1
ATOM 1527 O O . PHE A 1 180 ? -24.948 0.467 2.594 1.00 49.91 180 PHE A O 1
ATOM 1534 N N . VAL A 1 181 ? -25.593 1.448 4.510 1.00 55.22 181 VAL A N 1
ATOM 1535 C CA . VAL A 1 181 ? -24.302 2.068 4.834 1.00 55.22 181 VAL A CA 1
ATOM 1536 C C . VAL A 1 181 ? -23.931 1.726 6.269 1.00 55.22 181 VAL A C 1
ATOM 1538 O O . VAL A 1 181 ? -24.769 1.827 7.144 1.00 55.22 181 VAL A O 1
ATOM 1541 N N . LEU A 1 182 ? -22.684 1.346 6.519 1.00 54.97 182 LEU A N 1
ATOM 1542 C CA . LEU A 1 182 ? -22.172 1.044 7.856 1.00 54.97 182 LEU A CA 1
ATOM 1543 C C . LEU A 1 182 ? -21.918 2.338 8.655 1.00 54.97 182 LEU A C 1
ATOM 1545 O O . LEU A 1 182 ? -21.221 3.220 8.148 1.00 54.97 182 LEU A O 1
ATOM 1549 N N . ALA A 1 183 ? -22.484 2.455 9.861 1.00 57.91 183 ALA A N 1
ATOM 1550 C CA . ALA A 1 183 ? -22.310 3.573 10.797 1.00 57.91 183 ALA A CA 1
ATOM 1551 C C . ALA A 1 183 ? -21.894 3.074 12.191 1.00 57.91 183 ALA A C 1
ATOM 1553 O O . ALA A 1 183 ? -22.442 2.096 12.677 1.00 57.91 183 ALA A O 1
ATOM 1554 N N . SER A 1 184 ? -20.947 3.747 12.848 1.00 52.53 184 SER A N 1
ATOM 1555 C CA . SER A 1 184 ? -20.455 3.358 14.181 1.00 52.53 184 SER A CA 1
ATOM 1556 C C . SER A 1 184 ? -21.508 3.574 15.277 1.00 52.53 184 SER A C 1
ATOM 1558 O O . SER A 1 184 ? -22.072 4.664 15.368 1.00 52.53 184 SER A O 1
ATOM 1560 N N . GLU A 1 185 ? -21.711 2.586 16.159 1.00 53.41 185 GLU A N 1
ATOM 1561 C CA . GLU A 1 185 ? -22.556 2.712 17.367 1.00 53.41 185 GLU A CA 1
ATOM 1562 C C . GLU A 1 185 ? -22.070 3.783 18.353 1.00 53.41 185 GLU A C 1
ATOM 1564 O O . GLU A 1 185 ? -22.863 4.354 19.102 1.00 53.41 185 GLU A O 1
ATOM 1569 N N . LYS A 1 186 ? -20.760 4.069 18.378 1.00 53.19 186 LYS A N 1
ATOM 1570 C CA . LYS A 1 186 ? -20.156 4.960 19.386 1.00 53.19 186 LYS A CA 1
ATOM 1571 C C . LYS A 1 186 ? -20.518 6.431 19.206 1.00 53.19 186 LYS A C 1
ATOM 1573 O O . LYS A 1 186 ? -20.261 7.229 20.104 1.00 53.19 186 LYS A O 1
ATOM 1578 N N . GLU A 1 187 ? -21.147 6.784 18.094 1.00 51.00 187 GLU A N 1
ATOM 1579 C CA . GLU A 1 187 ? -21.726 8.100 17.887 1.00 51.00 187 GLU A CA 1
ATOM 1580 C C . GLU A 1 187 ? -23.252 7.986 17.926 1.00 51.00 187 GLU A C 1
ATOM 1582 O O . GLU A 1 187 ? -23.925 7.838 16.906 1.00 51.00 187 GLU A O 1
ATOM 1587 N N . ASN A 1 188 ? -23.804 8.104 19.138 1.00 44.88 188 ASN A N 1
ATOM 1588 C CA . ASN A 1 188 ? -25.216 8.390 19.427 1.00 44.88 188 ASN A CA 1
ATOM 1589 C C . ASN A 1 188 ? -25.625 9.786 18.889 1.00 44.88 188 ASN A C 1
ATOM 1591 O O . ASN A 1 188 ? -26.181 10.620 19.594 1.00 44.88 188 ASN A O 1
ATOM 1595 N N . ILE A 1 189 ? -25.314 10.079 17.627 1.00 51.00 189 ILE A N 1
ATOM 1596 C CA . ILE A 1 189 ? -25.778 11.272 16.912 1.00 51.00 189 ILE A CA 1
ATOM 1597 C C . ILE A 1 189 ? -27.218 11.037 16.421 1.00 51.00 189 ILE A C 1
ATOM 1599 O O . ILE A 1 189 ? -27.966 11.978 16.198 1.00 51.00 189 ILE A O 1
ATOM 1603 N N . TRP A 1 190 ? -27.665 9.784 16.324 1.00 48.00 190 TRP A N 1
ATOM 1604 C CA . TRP A 1 190 ? -28.999 9.438 15.830 1.00 48.00 190 TRP A CA 1
ATOM 1605 C C . TRP A 1 190 ? -30.156 9.891 16.731 1.00 48.00 190 TRP A C 1
ATOM 1607 O O . TRP A 1 190 ? -31.233 10.178 16.210 1.00 48.00 190 TRP A O 1
ATOM 1617 N N . SER A 1 191 ? -29.951 10.014 18.047 1.00 50.12 191 SER A N 1
ATOM 1618 C CA . SER A 1 191 ? -31.001 10.471 18.967 1.00 50.12 191 SER A CA 1
ATOM 1619 C C . SER A 1 191 ? -31.382 11.942 18.768 1.00 50.12 191 SER A C 1
ATOM 1621 O O . SER A 1 191 ? -32.540 12.281 18.966 1.00 50.12 191 SER A O 1
ATOM 1623 N N . SER A 1 192 ? -30.474 12.811 18.306 1.00 48.12 192 SER A N 1
ATOM 1624 C CA . SER A 1 192 ? -30.807 14.231 18.099 1.00 48.12 192 SER A CA 1
ATOM 1625 C C . SER A 1 192 ? -31.431 14.533 16.733 1.00 48.12 192 SER A C 1
ATOM 1627 O O . SER A 1 192 ? -32.183 15.491 16.612 1.00 48.12 192 SER A O 1
ATOM 1629 N N . TRP A 1 193 ? -31.171 13.723 15.700 1.00 48.03 193 TRP A N 1
ATOM 1630 C CA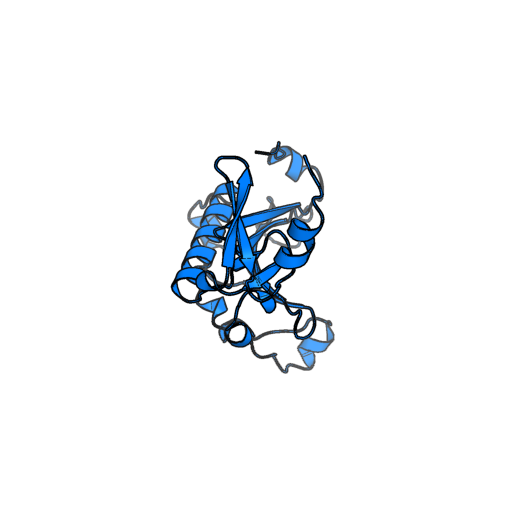 . TRP A 1 193 ? -31.686 13.991 14.346 1.00 48.03 193 TRP A CA 1
ATOM 1631 C C . TRP A 1 193 ? -33.131 13.530 14.121 1.00 48.03 193 TRP A C 1
ATOM 1633 O O . TRP A 1 193 ? -33.826 14.105 13.286 1.00 48.03 193 TRP A O 1
ATOM 1643 N N . PHE A 1 194 ? -33.604 12.518 14.857 1.00 48.03 194 PHE A N 1
ATOM 1644 C CA . PHE A 1 194 ? -34.998 12.062 14.771 1.00 48.03 194 PHE A CA 1
ATOM 1645 C C . PHE A 1 194 ? -35.935 12.740 15.779 1.00 48.03 194 PHE A C 1
ATOM 1647 O O . PHE A 1 194 ? -37.143 12.749 15.556 1.00 48.03 194 PHE A O 1
ATOM 1654 N N . GLU A 1 195 ? -35.406 13.360 16.840 1.00 45.81 195 GLU A N 1
ATOM 1655 C CA . GLU A 1 195 ? -36.213 14.166 17.770 1.00 45.81 195 GLU A CA 1
ATOM 1656 C C . GLU A 1 195 ? -36.546 15.569 17.218 1.00 45.81 195 GLU A C 1
ATOM 1658 O O . GLU A 1 195 ? -37.488 16.201 17.692 1.00 45.81 195 GLU A O 1
ATOM 1663 N N . GLU A 1 196 ? -35.869 16.027 16.156 1.00 44.25 196 GLU A N 1
ATOM 1664 C CA . GLU A 1 196 ? -36.135 17.315 15.489 1.00 44.25 196 GLU A CA 1
ATOM 1665 C C . GLU A 1 196 ? -36.941 17.207 14.178 1.00 44.25 196 GLU A C 1
ATOM 1667 O O . GLU A 1 196 ? -36.895 18.103 13.336 1.00 44.25 196 GLU A O 1
ATOM 1672 N N . SER A 1 197 ? -37.745 16.155 13.993 1.00 41.47 197 SER A N 1
ATOM 1673 C CA . SER A 1 197 ? -38.815 16.171 12.978 1.00 41.47 197 SER A CA 1
ATOM 1674 C C . SER A 1 197 ? -40.185 16.406 13.624 1.00 41.47 197 SER A C 1
ATOM 1676 O O . SER A 1 197 ? -40.938 15.452 13.833 1.00 41.47 197 SER A O 1
ATOM 1678 N N . PRO A 1 198 ? -40.564 17.661 13.935 1.00 45.34 198 PRO A N 1
ATOM 1679 C CA . PRO A 1 198 ? -41.952 17.974 14.210 1.00 45.34 198 PRO A CA 1
ATOM 1680 C C . PRO A 1 198 ? -42.727 17.919 12.886 1.00 45.34 198 PRO A C 1
ATOM 1682 O O . PRO A 1 198 ? -42.671 18.852 12.094 1.00 45.34 198 PRO A O 1
ATOM 1685 N N . ASN A 1 199 ? -43.474 16.830 12.690 1.00 47.44 199 ASN A N 1
ATOM 1686 C CA . ASN A 1 199 ? -44.522 16.643 11.678 1.00 47.44 199 ASN A CA 1
ATOM 1687 C C . ASN A 1 199 ? -44.105 16.786 10.196 1.00 47.44 199 ASN A C 1
ATOM 1689 O O . ASN A 1 199 ? -43.995 17.891 9.665 1.00 47.44 199 ASN A O 1
ATOM 1693 N N . ALA A 1 200 ? -44.052 15.648 9.499 1.00 37.19 200 ALA A N 1
ATOM 1694 C CA . ALA A 1 200 ? -44.378 15.546 8.076 1.00 37.19 200 ALA A CA 1
ATOM 1695 C C . ALA A 1 200 ? -45.474 14.490 7.894 1.00 37.19 200 ALA A C 1
ATOM 1697 O O . ALA A 1 200 ? -45.373 13.436 8.564 1.00 37.19 200 ALA A O 1
#

Sequence (200 aa):
MGNHPSLEEYTQKRAHVDWSDEHRGVPYTISFWNYDDRRMFNEAPRGVWNFYLILSEQQWPDFERFVAPRVNDPERETRGRRMWEYHKSAVADLDWHLGITFYEIEGEPPFRWIKAGCDYEHLWDKRTGYSDNLRSVEHDARRCVDSLLERFTPLVKCRYTGLFGKPEEMIPVARFPGSFVLASEKENIWSSWFEESPNA